Protein AF-W1WAD6-F1 (afdb_monomer_lite)

Structure (mmCIF, N/CA/C/O backbone):
data_AF-W1WAD6-F1
#
_entry.id   AF-W1WAD6-F1
#
loop_
_atom_site.group_PDB
_atom_site.id
_atom_site.type_symbol
_atom_site.label_atom_id
_atom_site.label_alt_id
_atom_site.label_comp_id
_atom_site.label_asym_id
_atom_site.label_entity_id
_atom_site.label_seq_id
_atom_site.pdbx_PDB_ins_code
_atom_site.Cartn_x
_atom_site.Cartn_y
_atom_site.Cartn_z
_atom_site.occupancy
_atom_site.B_iso_or_equiv
_atom_site.auth_seq_id
_atom_site.auth_comp_id
_atom_site.auth_asym_id
_atom_site.auth_atom_id
_atom_site.pdbx_PDB_model_num
ATOM 1 N N . MET A 1 1 ? 53.242 -7.214 -41.498 1.00 43.50 1 MET A N 1
ATOM 2 C CA . MET A 1 1 ? 51.986 -6.437 -41.477 1.00 43.50 1 MET A CA 1
ATOM 3 C C . MET A 1 1 ? 50.895 -7.369 -40.989 1.00 43.50 1 MET A C 1
ATOM 5 O O . MET A 1 1 ? 50.647 -8.363 -41.658 1.00 43.50 1 MET A O 1
ATOM 9 N N . SER A 1 2 ? 50.350 -7.130 -39.795 1.00 52.12 2 SER A N 1
ATOM 10 C CA . SER A 1 2 ? 49.209 -7.898 -39.283 1.00 52.12 2 SER A CA 1
ATOM 11 C C . SER A 1 2 ? 47.985 -7.541 -40.118 1.00 52.12 2 SER A C 1
ATOM 13 O O . SER A 1 2 ? 47.684 -6.357 -40.252 1.00 52.12 2 SER A O 1
ATOM 15 N N . VAL A 1 3 ? 47.315 -8.530 -40.706 1.00 62.03 3 VAL A N 1
ATOM 16 C CA . VAL A 1 3 ? 46.011 -8.314 -41.341 1.00 62.03 3 VAL A CA 1
ATOM 17 C C . VAL A 1 3 ? 45.033 -8.054 -40.200 1.00 62.03 3 VAL A C 1
ATOM 19 O O . VAL A 1 3 ? 44.789 -8.954 -39.401 1.00 62.03 3 VAL A O 1
ATOM 22 N N . LEU A 1 4 ? 44.559 -6.814 -40.067 1.00 58.38 4 LEU A N 1
ATOM 23 C CA . LEU A 1 4 ? 43.506 -6.482 -39.108 1.00 58.38 4 LEU A CA 1
ATOM 24 C C . LEU A 1 4 ? 42.281 -7.341 -39.426 1.00 58.38 4 LEU A C 1
ATOM 26 O O . LEU A 1 4 ? 41.896 -7.460 -40.594 1.00 58.38 4 LEU A O 1
ATOM 30 N N . CYS A 1 5 ? 41.703 -7.977 -38.408 1.00 75.06 5 CYS A N 1
ATOM 31 C CA . CYS A 1 5 ? 40.481 -8.743 -38.606 1.00 75.06 5 CYS A CA 1
ATOM 32 C C . CYS A 1 5 ? 39.294 -7.791 -38.822 1.00 75.06 5 CYS A C 1
ATOM 34 O O . CYS A 1 5 ? 39.363 -6.606 -38.497 1.00 75.06 5 CYS A O 1
ATOM 36 N N . GLU A 1 6 ? 38.193 -8.293 -39.385 1.00 74.19 6 GLU A N 1
ATOM 37 C CA . GLU A 1 6 ? 37.015 -7.460 -39.672 1.00 74.19 6 GLU A CA 1
ATOM 38 C C . GLU A 1 6 ? 36.462 -6.774 -38.405 1.00 74.19 6 GLU A C 1
ATOM 40 O O . GLU A 1 6 ? 35.997 -5.637 -38.471 1.00 74.19 6 GLU A O 1
ATOM 45 N N . ASP A 1 7 ? 36.617 -7.408 -37.238 1.00 76.50 7 ASP A N 1
ATOM 46 C CA . ASP A 1 7 ? 36.272 -6.826 -35.938 1.00 76.50 7 ASP A CA 1
ATOM 47 C C . ASP A 1 7 ? 37.175 -5.642 -35.543 1.00 76.50 7 ASP A C 1
ATOM 49 O O . ASP A 1 7 ? 36.673 -4.642 -35.022 1.00 76.50 7 ASP A O 1
ATOM 53 N N . ASP A 1 8 ? 38.482 -5.706 -35.820 1.00 79.75 8 ASP A N 1
ATOM 54 C CA . ASP A 1 8 ? 39.423 -4.616 -35.518 1.00 79.75 8 ASP A CA 1
ATOM 55 C C . ASP A 1 8 ? 39.097 -3.366 -36.341 1.00 79.75 8 ASP A C 1
ATOM 57 O O . ASP A 1 8 ? 39.083 -2.252 -35.815 1.00 79.75 8 ASP A O 1
ATOM 61 N N . VAL A 1 9 ? 38.749 -3.566 -37.615 1.00 85.31 9 VAL A N 1
ATOM 62 C CA . VAL A 1 9 ? 38.353 -2.490 -38.534 1.00 85.31 9 VAL A CA 1
ATOM 63 C C . VAL A 1 9 ? 37.083 -1.794 -38.041 1.00 85.31 9 VAL A C 1
ATOM 65 O O . VAL A 1 9 ? 37.001 -0.566 -38.040 1.00 85.31 9 VAL A O 1
ATOM 68 N N . ILE A 1 10 ? 36.092 -2.560 -37.576 1.00 86.12 10 ILE A N 1
ATOM 69 C CA . ILE A 1 10 ? 34.842 -2.007 -37.035 1.00 86.12 10 ILE A CA 1
ATOM 70 C C . ILE A 1 10 ? 35.104 -1.207 -35.755 1.00 86.12 10 ILE A C 1
ATOM 72 O O . ILE A 1 10 ? 34.506 -0.148 -35.541 1.00 86.12 10 ILE A O 1
ATOM 76 N N . ARG A 1 11 ? 36.012 -1.689 -34.903 1.00 85.00 11 ARG A N 1
ATOM 77 C CA . ARG A 1 11 ? 36.394 -1.002 -33.669 1.00 85.00 11 ARG A CA 1
ATOM 78 C C . ARG A 1 11 ? 37.049 0.345 -33.958 1.00 85.00 11 ARG A C 1
ATOM 80 O O . ARG A 1 11 ? 36.679 1.338 -33.336 1.00 85.00 11 ARG A O 1
ATOM 87 N N . GLU A 1 12 ? 37.977 0.395 -34.909 1.00 87.19 12 GLU A N 1
ATOM 88 C CA . GLU A 1 12 ? 38.659 1.630 -35.314 1.00 87.19 12 GLU A CA 1
ATOM 89 C C . GLU A 1 12 ? 37.685 2.660 -35.900 1.00 87.19 12 GLU A C 1
ATOM 91 O O . GLU A 1 12 ? 37.694 3.820 -35.483 1.00 87.19 12 GLU A O 1
ATOM 96 N N . GLN A 1 13 ? 36.765 2.227 -36.766 1.00 89.50 13 GLN A N 1
ATOM 97 C CA . GLN A 1 13 ? 35.715 3.092 -37.321 1.00 89.50 13 GLN A CA 1
ATOM 98 C C . GLN A 1 13 ? 34.800 3.674 -36.235 1.00 89.50 13 GLN A C 1
ATOM 100 O O . GLN A 1 13 ? 34.409 4.844 -36.292 1.00 89.50 13 GLN A O 1
ATOM 105 N N . ALA A 1 14 ? 34.465 2.878 -35.217 1.00 87.75 14 ALA A N 1
ATOM 106 C CA . ALA A 1 14 ? 33.661 3.341 -34.093 1.00 87.75 14 ALA A CA 1
ATOM 107 C C . ALA A 1 14 ? 34.404 4.380 -33.234 1.00 87.75 14 ALA A C 1
ATOM 109 O O . ALA A 1 14 ? 33.786 5.349 -32.786 1.00 87.75 14 ALA A O 1
ATOM 110 N N . VAL A 1 15 ? 35.720 4.219 -33.037 1.00 86.69 15 VAL A N 1
ATOM 111 C CA . VAL A 1 15 ? 36.567 5.204 -32.339 1.00 86.69 15 VAL A CA 1
ATOM 112 C C . VAL A 1 15 ? 36.616 6.517 -33.118 1.00 86.69 15 VAL A C 1
ATOM 114 O O . VAL A 1 15 ? 36.408 7.582 -32.539 1.00 86.69 15 VAL A O 1
ATOM 117 N N . GLU A 1 16 ? 36.839 6.456 -34.429 1.00 90.00 16 GLU A N 1
ATOM 118 C CA . GLU A 1 16 ? 36.927 7.644 -35.279 1.00 90.00 16 GLU A CA 1
ATOM 119 C C . GLU A 1 16 ? 35.626 8.456 -35.252 1.00 90.00 16 GLU A C 1
ATOM 121 O O . GLU A 1 16 ? 35.643 9.663 -35.001 1.00 90.00 16 GLU A O 1
ATOM 126 N N . LYS A 1 17 ? 34.481 7.781 -35.394 1.00 89.25 17 LYS A N 1
ATOM 127 C CA . LYS A 1 17 ? 33.164 8.422 -35.310 1.00 89.25 17 LYS A CA 1
ATOM 128 C C . LYS A 1 17 ? 32.909 9.038 -33.934 1.00 89.25 17 LYS A C 1
ATOM 130 O O . LYS A 1 17 ? 32.321 10.111 -33.832 1.00 89.25 17 LYS A O 1
ATOM 135 N N . CYS A 1 18 ? 33.367 8.386 -32.870 1.00 87.12 18 CYS A N 1
ATOM 136 C CA . CYS A 1 18 ? 33.230 8.914 -31.519 1.00 87.12 18 CYS A CA 1
ATOM 137 C C . CYS A 1 18 ? 34.046 10.196 -31.306 1.00 87.12 18 CYS A C 1
ATOM 139 O O . CYS A 1 18 ? 33.557 11.159 -30.708 1.00 87.12 18 CYS A O 1
ATOM 141 N N . ASN A 1 19 ? 35.261 10.240 -31.857 1.00 87.25 19 ASN A N 1
ATOM 142 C CA . ASN A 1 19 ? 36.114 11.424 -31.823 1.00 87.25 19 ASN A CA 1
ATOM 143 C C . ASN A 1 19 ? 35.489 12.591 -32.598 1.00 87.25 19 ASN A C 1
ATOM 145 O O . ASN A 1 19 ? 35.507 13.716 -32.105 1.00 87.25 19 ASN A O 1
ATOM 149 N N . GLN A 1 20 ? 34.877 12.326 -33.756 1.00 90.06 20 GLN A N 1
ATOM 150 C CA . GLN A 1 20 ? 34.168 13.341 -34.546 1.00 90.06 20 GLN A CA 1
ATOM 151 C C . GLN A 1 20 ? 32.989 13.951 -33.775 1.00 90.06 20 GLN A C 1
ATOM 153 O O . GLN A 1 20 ? 32.874 15.172 -33.697 1.00 90.06 20 GLN A O 1
ATOM 158 N N . LEU A 1 21 ? 32.151 13.118 -33.146 1.00 83.75 21 LEU A N 1
ATOM 159 C CA . LEU A 1 21 ? 31.021 13.589 -32.331 1.00 83.75 21 LEU A CA 1
ATOM 160 C C . LEU A 1 21 ? 31.495 14.434 -31.145 1.00 83.75 21 LEU A C 1
ATOM 162 O O . LEU A 1 21 ? 30.944 15.496 -30.870 1.00 83.75 21 LEU A O 1
ATOM 166 N N . THR A 1 22 ? 32.571 14.000 -30.491 1.00 80.44 22 THR A N 1
ATOM 167 C CA . THR A 1 22 ? 33.154 14.726 -29.357 1.00 80.44 22 THR A CA 1
ATOM 168 C C . THR A 1 22 ? 33.713 16.087 -29.790 1.00 80.44 22 THR A C 1
ATOM 170 O O . THR A 1 22 ? 33.531 17.077 -29.086 1.00 80.44 22 THR A O 1
ATOM 173 N N . GLN A 1 23 ? 34.340 16.170 -30.969 1.00 85.38 23 GLN A N 1
ATOM 174 C CA . GLN A 1 23 ? 34.819 17.432 -31.550 1.00 85.38 23 GLN A CA 1
ATOM 175 C C . GLN A 1 23 ? 33.673 18.372 -31.957 1.00 85.38 23 GLN A C 1
ATOM 177 O O . GLN A 1 23 ? 33.845 19.588 -31.916 1.00 85.38 23 GLN A O 1
ATOM 182 N N . ALA A 1 24 ? 32.504 17.826 -32.299 1.00 87.69 24 ALA A N 1
ATOM 183 C CA . ALA A 1 24 ? 31.291 18.584 -32.601 1.00 87.69 24 ALA A CA 1
ATOM 184 C C . ALA A 1 24 ? 30.515 19.043 -31.346 1.00 87.69 24 ALA A C 1
ATOM 186 O O . ALA A 1 24 ? 29.501 19.726 -31.469 1.00 87.69 24 ALA A O 1
ATOM 187 N N . GLY A 1 25 ? 30.973 18.687 -30.138 1.00 82.38 25 GLY A N 1
ATOM 188 C CA . GLY A 1 25 ? 30.267 18.973 -28.884 1.00 82.38 25 GLY A CA 1
ATOM 189 C C . GLY A 1 25 ? 29.056 18.067 -28.631 1.00 82.38 25 GLY A C 1
ATOM 190 O O . GLY A 1 25 ? 28.264 18.331 -27.726 1.00 82.38 25 GLY A O 1
ATOM 191 N N . GLU A 1 26 ? 28.905 16.996 -29.409 1.00 82.12 26 GLU A N 1
ATOM 192 C CA . GLU A 1 26 ? 27.836 16.016 -29.263 1.00 82.12 26 GLU A CA 1
ATOM 193 C C . GLU A 1 26 ? 28.240 14.889 -28.306 1.00 82.12 26 GLU A C 1
ATOM 195 O O . GLU A 1 26 ? 29.409 14.515 -28.165 1.00 82.12 26 GLU A O 1
ATOM 200 N N . LYS A 1 27 ? 27.248 14.309 -27.627 1.00 76.12 27 LYS A N 1
ATOM 201 C CA . LYS A 1 27 ? 27.476 13.234 -26.661 1.00 76.12 27 LYS A CA 1
ATOM 202 C C . LYS A 1 27 ? 27.793 11.933 -27.410 1.00 76.12 27 LYS A C 1
ATOM 204 O O . LYS A 1 27 ? 26.910 11.351 -28.034 1.00 76.12 27 LYS A O 1
ATOM 209 N N . CYS A 1 28 ? 29.033 11.451 -27.330 1.00 79.00 28 CYS A N 1
ATOM 210 C CA . CYS A 1 28 ? 29.396 10.152 -27.898 1.00 79.00 28 CYS A CA 1
ATOM 211 C C . CYS A 1 28 ? 29.131 8.990 -26.921 1.00 79.00 28 CYS A C 1
ATOM 213 O O . CYS A 1 28 ? 29.553 9.032 -25.766 1.00 79.00 28 CYS A O 1
ATOM 215 N N . ASN A 1 29 ? 28.524 7.902 -27.417 1.00 82.31 29 ASN A N 1
ATOM 216 C CA . ASN A 1 29 ? 28.522 6.591 -26.763 1.00 82.31 29 ASN A CA 1
ATOM 217 C C . ASN A 1 29 ? 29.166 5.538 -27.688 1.00 82.31 29 ASN A C 1
ATOM 219 O O . ASN A 1 29 ? 28.547 5.068 -28.647 1.00 82.31 29 ASN A O 1
ATOM 223 N N . PHE A 1 30 ? 30.418 5.174 -27.391 1.00 85.00 30 PHE A N 1
ATOM 224 C CA . PHE A 1 30 ? 31.214 4.238 -28.192 1.00 85.00 30 PHE A CA 1
ATOM 225 C C . PHE A 1 30 ? 30.534 2.873 -28.361 1.00 85.00 30 PHE A C 1
ATOM 227 O O . PHE A 1 30 ? 30.457 2.362 -29.475 1.00 85.00 30 PHE A O 1
ATOM 234 N N . THR A 1 31 ? 29.987 2.304 -27.285 1.00 79.75 31 THR A N 1
ATOM 235 C CA . THR A 1 31 ? 29.360 0.973 -27.291 1.00 79.75 31 THR A CA 1
ATOM 236 C C . THR A 1 31 ? 28.162 0.914 -28.235 1.00 79.75 31 THR A C 1
ATOM 238 O O . THR A 1 31 ? 28.000 -0.055 -28.978 1.00 79.75 31 THR A O 1
ATOM 241 N N . ILE A 1 32 ? 27.340 1.968 -28.258 1.00 79.69 32 ILE A N 1
ATOM 242 C CA . ILE A 1 32 ? 26.193 2.068 -29.170 1.00 79.69 32 ILE A CA 1
ATOM 243 C C . ILE A 1 32 ? 26.671 2.121 -30.623 1.00 79.69 32 ILE A C 1
ATOM 245 O O . ILE A 1 32 ? 26.196 1.350 -31.457 1.00 79.69 32 ILE A O 1
ATOM 249 N N . ILE A 1 33 ? 27.630 2.999 -30.921 1.00 84.69 33 ILE A N 1
ATOM 250 C CA . ILE A 1 33 ? 28.161 3.189 -32.277 1.00 84.69 33 ILE A CA 1
ATOM 251 C C . ILE A 1 33 ? 28.823 1.905 -32.785 1.00 84.69 33 ILE A C 1
ATOM 253 O O . ILE A 1 33 ? 28.553 1.461 -33.901 1.00 84.69 33 ILE A O 1
ATOM 257 N N . HIS A 1 34 ? 29.635 1.274 -31.943 1.00 87.88 34 HIS A N 1
ATOM 258 C CA . HIS A 1 34 ? 30.318 0.027 -32.245 1.00 87.88 34 HIS A CA 1
ATOM 259 C C . HIS A 1 34 ? 29.317 -1.099 -32.539 1.00 87.88 34 HIS A C 1
ATOM 261 O O . HIS A 1 34 ? 29.414 -1.757 -33.573 1.00 87.88 34 HIS A O 1
ATOM 267 N N . ASN A 1 35 ? 28.283 -1.271 -31.710 1.00 81.06 35 ASN A N 1
ATOM 268 C CA . ASN A 1 35 ? 27.267 -2.305 -31.925 1.00 81.06 35 ASN A CA 1
ATOM 269 C C . ASN A 1 35 ? 26.379 -2.046 -33.151 1.00 81.06 35 ASN A C 1
ATOM 271 O O . ASN A 1 35 ? 25.968 -2.999 -33.814 1.00 81.06 35 ASN A O 1
ATOM 275 N N . GLN A 1 36 ? 26.120 -0.785 -33.507 1.00 85.38 36 GLN A N 1
ATOM 276 C CA . GLN A 1 36 ? 25.444 -0.441 -34.763 1.00 85.38 36 GLN A CA 1
ATOM 277 C C . GLN A 1 36 ? 26.272 -0.861 -35.984 1.00 85.38 36 GLN A C 1
ATOM 279 O O . GLN A 1 36 ? 25.730 -1.457 -36.917 1.00 85.38 36 GLN A O 1
ATOM 284 N N . MET A 1 37 ? 27.582 -0.601 -35.967 1.00 87.06 37 MET A N 1
ATOM 285 C CA . MET A 1 37 ? 28.489 -0.984 -37.053 1.00 87.06 37 MET A CA 1
ATOM 286 C C . MET A 1 37 ? 28.644 -2.508 -37.160 1.00 87.06 37 MET A C 1
ATOM 288 O O . MET A 1 37 ? 28.577 -3.053 -38.261 1.00 87.06 37 MET A O 1
ATOM 292 N N . ARG A 1 38 ? 28.733 -3.218 -36.027 1.00 87.25 38 ARG A N 1
ATOM 293 C CA . ARG A 1 38 ? 28.724 -4.693 -35.981 1.00 87.25 38 ARG A CA 1
ATOM 294 C C . ARG A 1 38 ? 27.442 -5.276 -36.567 1.00 87.25 38 ARG A C 1
ATOM 296 O O . ARG A 1 38 ? 27.504 -6.169 -37.408 1.00 87.25 38 ARG A O 1
ATOM 303 N N . LYS A 1 39 ? 26.281 -4.718 -36.206 1.00 83.31 39 LYS A N 1
ATOM 304 C CA . LYS A 1 39 ? 24.977 -5.147 -36.734 1.00 83.31 39 LYS A CA 1
ATOM 305 C C . LYS A 1 39 ? 24.881 -4.976 -38.252 1.00 83.31 39 LYS A C 1
ATOM 307 O O . LYS A 1 39 ? 24.368 -5.867 -38.921 1.00 83.31 39 LYS A O 1
ATOM 312 N N . ALA A 1 40 ? 25.403 -3.877 -38.803 1.00 83.94 40 ALA A N 1
ATOM 313 C CA . ALA A 1 40 ? 25.455 -3.656 -40.253 1.00 83.94 40 ALA A CA 1
ATOM 314 C C . ALA A 1 40 ? 26.334 -4.688 -40.988 1.00 83.94 40 ALA A C 1
ATOM 316 O O . ALA A 1 40 ? 26.142 -4.931 -42.177 1.00 83.94 40 ALA A O 1
ATOM 317 N N . LYS A 1 41 ? 27.267 -5.316 -40.267 1.00 83.88 41 LYS A N 1
ATOM 318 C CA . LYS A 1 41 ? 28.156 -6.384 -40.737 1.00 83.88 41 LYS A CA 1
ATOM 319 C C . LYS A 1 41 ? 27.673 -7.795 -40.377 1.00 83.88 41 LYS A C 1
ATOM 321 O O . LYS A 1 41 ? 28.374 -8.761 -40.643 1.00 83.88 41 LYS A O 1
ATOM 326 N N . GLY A 1 42 ? 26.483 -7.929 -39.785 1.00 78.94 42 GLY A N 1
ATOM 327 C CA . GLY A 1 42 ? 25.934 -9.221 -39.358 1.00 78.94 42 GLY A CA 1
ATOM 328 C C . GLY A 1 42 ? 26.624 -9.831 -38.131 1.00 78.94 42 GLY A C 1
ATOM 329 O O . GLY A 1 42 ? 26.415 -11.004 -37.836 1.00 78.94 42 GLY A O 1
ATOM 330 N N . LEU A 1 43 ? 27.429 -9.051 -37.407 1.00 75.25 43 LEU A N 1
ATOM 331 C CA . LEU A 1 43 ? 28.165 -9.492 -36.225 1.00 75.25 43 LEU A CA 1
ATOM 332 C C . LEU A 1 43 ? 27.352 -9.252 -34.938 1.00 75.25 43 LEU A C 1
ATOM 334 O O . LEU A 1 43 ? 26.644 -8.243 -34.832 1.00 75.25 43 LEU A O 1
ATOM 338 N N . PRO A 1 44 ? 27.452 -10.145 -33.933 1.00 71.38 44 PRO A N 1
ATOM 339 C CA . PRO A 1 44 ? 26.714 -10.010 -32.679 1.00 71.38 44 PRO A CA 1
ATOM 340 C C . PRO A 1 44 ? 27.224 -8.815 -31.856 1.00 71.38 44 PRO A C 1
ATOM 342 O O . PRO A 1 44 ? 28.423 -8.519 -31.903 1.00 71.38 44 PRO A O 1
ATOM 345 N N . PRO A 1 45 ? 26.359 -8.130 -31.086 1.00 76.44 45 PRO A N 1
ATOM 346 C CA . PRO A 1 45 ? 26.766 -7.002 -30.252 1.00 76.44 45 PRO A CA 1
ATOM 347 C C . PRO A 1 45 ? 27.707 -7.441 -29.120 1.00 76.44 45 PRO A C 1
ATOM 349 O O . PRO A 1 45 ? 27.587 -8.544 -28.590 1.00 76.44 45 PRO A O 1
ATOM 352 N N . ILE A 1 46 ? 28.629 -6.554 -28.744 1.00 74.88 46 ILE A N 1
ATOM 353 C CA . ILE A 1 46 ? 29.557 -6.716 -27.621 1.00 74.88 46 ILE A CA 1
ATOM 354 C C . ILE A 1 46 ? 29.254 -5.617 -26.602 1.00 74.88 46 ILE A C 1
ATOM 356 O O . ILE A 1 46 ? 29.182 -4.436 -26.950 1.00 74.88 46 ILE A O 1
ATOM 360 N N . TYR A 1 47 ? 29.085 -6.007 -25.343 1.00 64.94 47 TYR A N 1
ATOM 361 C CA . TYR A 1 47 ? 28.915 -5.093 -24.219 1.00 64.94 47 TYR A CA 1
ATOM 362 C C . TYR A 1 47 ? 30.110 -5.263 -23.281 1.00 64.94 47 TYR A C 1
ATOM 364 O O . TYR A 1 47 ? 30.479 -6.391 -22.964 1.00 64.94 47 TYR A O 1
ATOM 372 N N . ASP A 1 48 ? 30.733 -4.154 -22.883 1.00 53.88 48 ASP A N 1
ATOM 373 C CA . ASP A 1 48 ? 31.685 -4.150 -21.772 1.00 53.88 48 ASP A CA 1
ATOM 374 C C . ASP A 1 48 ? 30.871 -4.240 -20.472 1.00 53.88 48 ASP A C 1
ATOM 376 O O . ASP A 1 48 ? 29.884 -3.516 -20.307 1.00 53.88 48 ASP A O 1
ATOM 380 N N . ASP A 1 49 ? 31.269 -5.132 -19.563 1.00 46.94 49 ASP A N 1
ATOM 381 C CA . ASP A 1 49 ? 30.593 -5.418 -18.288 1.00 46.94 49 ASP A CA 1
ATOM 382 C C . ASP A 1 49 ? 30.466 -4.172 -17.376 1.00 46.94 49 ASP A C 1
ATOM 384 O O . ASP A 1 49 ? 29.786 -4.222 -16.349 1.00 46.94 49 ASP A O 1
ATOM 388 N N . ASN A 1 50 ? 31.101 -3.052 -17.751 1.00 47.34 50 ASN A N 1
ATOM 389 C CA . ASN A 1 50 ? 31.079 -1.765 -17.052 1.00 47.34 50 ASN A CA 1
ATOM 390 C C . ASN A 1 50 ? 30.316 -0.635 -17.772 1.00 47.34 50 ASN A C 1
ATOM 392 O O . ASN A 1 50 ? 30.381 0.515 -17.331 1.00 47.34 50 ASN A O 1
ATOM 396 N N . VAL A 1 51 ? 29.574 -0.909 -18.850 1.00 42.59 51 VAL A N 1
ATOM 397 C CA . VAL A 1 51 ? 28.654 0.093 -19.412 1.00 42.59 51 VAL A CA 1
ATOM 398 C C . VAL A 1 51 ? 27.443 0.189 -18.493 1.00 42.59 51 VAL A C 1
ATOM 400 O O . VAL A 1 51 ? 26.605 -0.709 -18.446 1.00 42.59 51 VAL A O 1
ATOM 403 N N . ILE A 1 52 ? 27.374 1.293 -17.749 1.00 43.69 52 ILE A N 1
ATOM 404 C CA . ILE A 1 52 ? 26.164 1.736 -17.061 1.00 43.69 52 ILE A CA 1
ATOM 405 C C . ILE A 1 52 ? 25.061 1.794 -18.117 1.00 43.69 52 ILE A C 1
ATOM 407 O O . ILE A 1 52 ? 25.117 2.593 -19.050 1.00 43.69 52 ILE A O 1
ATOM 411 N N . ASP A 1 53 ? 24.104 0.886 -17.981 1.00 38.72 53 ASP A N 1
ATOM 412 C CA . ASP A 1 53 ? 22.858 0.893 -18.720 1.00 38.72 53 ASP A CA 1
ATOM 413 C C . ASP A 1 53 ? 22.156 2.233 -18.448 1.00 38.72 53 ASP A C 1
ATOM 415 O O . ASP A 1 53 ? 21.716 2.500 -17.329 1.00 38.72 53 ASP A O 1
ATOM 419 N N . ASP A 1 54 ? 22.077 3.097 -19.466 1.00 37.59 54 ASP A N 1
ATOM 420 C CA . ASP A 1 54 ? 21.289 4.337 -19.434 1.00 37.59 54 ASP A CA 1
ATOM 421 C C . ASP A 1 54 ? 19.781 4.057 -19.250 1.00 37.59 54 ASP A C 1
ATOM 423 O O . ASP A 1 54 ? 18.985 4.990 -19.123 1.00 37.59 54 ASP A O 1
ATOM 427 N N . THR A 1 55 ? 19.360 2.792 -19.145 1.00 42.62 55 THR A N 1
ATOM 428 C CA . THR A 1 55 ? 18.071 2.431 -18.559 1.00 42.62 55 THR A CA 1
ATOM 429 C C . THR A 1 55 ? 18.108 2.647 -17.040 1.00 42.62 55 THR A C 1
ATOM 431 O O . THR A 1 55 ? 18.042 1.713 -16.240 1.00 42.62 55 THR A O 1
ATOM 434 N N . LYS A 1 56 ? 18.115 3.916 -16.603 1.00 42.72 56 LYS A N 1
ATOM 435 C CA . LYS A 1 56 ? 17.320 4.248 -15.416 1.00 42.72 56 LYS A CA 1
ATOM 436 C C . LYS A 1 56 ? 15.933 3.701 -15.717 1.00 42.72 56 LYS A C 1
ATOM 438 O O . LYS A 1 56 ? 15.284 4.176 -16.648 1.00 42.72 56 LYS A O 1
ATOM 443 N N . GLU A 1 57 ? 15.519 2.662 -14.999 1.00 51.47 57 GLU A N 1
ATOM 444 C CA . GLU A 1 57 ? 14.125 2.243 -15.022 1.00 51.47 57 GLU A CA 1
ATOM 445 C C . GLU A 1 57 ? 13.296 3.501 -14.800 1.00 51.47 57 GLU A C 1
ATOM 447 O O . GLU A 1 57 ? 13.496 4.211 -13.813 1.00 51.47 57 GLU A O 1
ATOM 452 N N . LYS A 1 58 ? 12.464 3.846 -15.787 1.00 60.09 58 LYS A N 1
ATOM 453 C CA . LYS A 1 58 ? 11.556 4.975 -15.658 1.00 60.09 58 LYS A CA 1
ATOM 454 C C . LYS A 1 58 ? 10.710 4.686 -14.421 1.00 60.09 58 LYS A C 1
ATOM 456 O O . LYS A 1 58 ? 9.950 3.719 -14.428 1.00 60.09 58 LYS A O 1
ATOM 461 N N . GLU A 1 59 ? 10.881 5.482 -13.369 1.00 69.06 59 GLU A N 1
ATOM 462 C CA . GLU A 1 59 ? 9.970 5.456 -12.229 1.00 69.06 59 GLU A CA 1
ATOM 463 C C . GLU A 1 59 ? 8.569 5.736 -12.779 1.00 69.06 59 GLU A C 1
ATOM 465 O O . GLU A 1 59 ? 8.327 6.783 -13.383 1.00 69.06 59 GLU A O 1
ATOM 470 N N . LEU A 1 60 ? 7.691 4.736 -12.678 1.00 80.31 60 LEU A N 1
ATOM 471 C CA . LEU A 1 60 ? 6.322 4.835 -13.165 1.00 80.31 60 LEU A CA 1
ATOM 472 C C . LEU A 1 60 ? 5.572 5.835 -12.295 1.00 80.31 60 LEU A C 1
ATOM 474 O O . LEU A 1 60 ? 5.582 5.718 -11.071 1.00 80.31 60 LEU A O 1
ATOM 478 N N . THR A 1 61 ? 4.898 6.790 -12.924 1.00 86.56 61 THR A N 1
ATOM 479 C CA . THR A 1 61 ? 4.054 7.750 -12.208 1.00 86.56 61 THR A CA 1
ATOM 480 C C . THR A 1 61 ? 2.599 7.282 -12.170 1.00 86.56 61 THR A C 1
ATOM 482 O O . THR A 1 61 ? 2.208 6.314 -12.836 1.00 86.56 61 THR A O 1
ATOM 485 N N . LYS A 1 62 ? 1.773 8.004 -11.404 1.00 87.75 62 LYS A N 1
ATOM 486 C CA . LYS A 1 62 ? 0.319 7.799 -11.342 1.00 87.75 62 LYS A CA 1
ATOM 487 C C . LYS A 1 62 ? -0.396 7.957 -12.694 1.00 87.75 62 LYS A C 1
ATOM 489 O O . LYS A 1 62 ? -1.456 7.365 -12.875 1.00 87.75 62 LYS A O 1
ATOM 494 N N . ASP A 1 63 ? 0.196 8.707 -13.626 1.00 88.94 63 ASP A N 1
ATOM 495 C CA . ASP A 1 63 ? -0.378 9.019 -14.946 1.00 88.94 63 ASP A CA 1
ATOM 496 C C . ASP A 1 63 ? 0.110 8.073 -16.055 1.00 88.94 63 ASP A C 1
ATOM 498 O O . ASP A 1 63 ? -0.408 8.078 -17.175 1.00 88.94 63 ASP A O 1
ATOM 502 N N . ASP A 1 64 ? 1.121 7.252 -15.765 1.00 87.50 64 ASP A N 1
ATOM 503 C CA . ASP A 1 64 ? 1.623 6.265 -16.710 1.00 87.50 64 ASP A CA 1
ATOM 504 C C . ASP A 1 64 ? 0.634 5.107 -16.895 1.00 87.50 64 ASP A C 1
ATOM 506 O O . ASP A 1 64 ? -0.129 4.737 -16.000 1.00 87.50 64 ASP A O 1
ATOM 510 N N . LYS A 1 65 ? 0.694 4.459 -18.066 1.00 87.50 65 LYS A N 1
ATOM 511 C CA . LYS A 1 65 ? -0.093 3.249 -18.331 1.00 87.50 65 LYS A CA 1
ATOM 512 C C . LYS A 1 65 ? 0.176 2.202 -17.244 1.00 87.50 65 LYS A C 1
ATOM 514 O O . LYS A 1 65 ? 1.333 1.926 -16.927 1.00 87.50 65 LYS A O 1
ATOM 519 N N . GLN A 1 66 ? -0.892 1.590 -16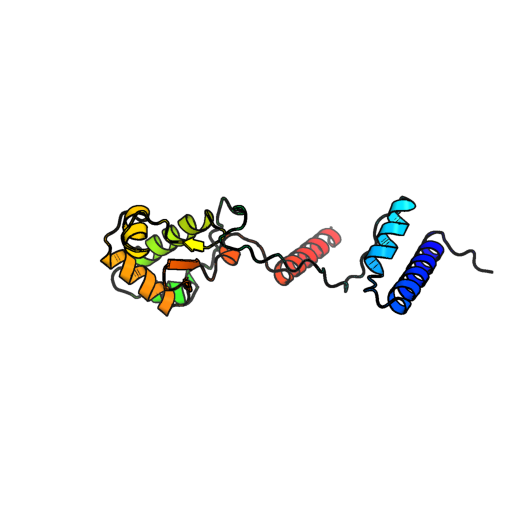.730 1.00 85.75 66 GLN A N 1
ATOM 520 C CA . GLN A 1 66 ? -0.806 0.524 -15.735 1.00 85.75 66 GLN A CA 1
ATOM 521 C C . GLN A 1 66 ? 0.140 -0.590 -16.205 1.00 85.75 66 GLN A C 1
ATOM 523 O O . GLN A 1 66 ? -0.073 -1.201 -17.257 1.00 85.75 66 GLN A O 1
ATOM 528 N N . ALA A 1 67 ? 1.171 -0.856 -15.406 1.00 81.12 67 ALA A N 1
ATOM 529 C CA . ALA A 1 67 ? 2.184 -1.863 -15.704 1.00 81.12 67 ALA A CA 1
ATOM 530 C C . ALA A 1 67 ? 1.948 -3.192 -14.969 1.00 81.12 67 ALA A C 1
ATOM 532 O O . ALA A 1 67 ? 2.354 -4.247 -15.459 1.00 81.12 67 ALA A O 1
ATOM 533 N N . TYR A 1 68 ? 1.283 -3.160 -13.810 1.00 80.25 68 TYR A N 1
ATOM 534 C CA . TYR A 1 68 ? 1.167 -4.315 -12.919 1.00 80.25 68 TYR A CA 1
ATOM 535 C C . TYR A 1 68 ? -0.281 -4.767 -12.744 1.00 80.25 68 TYR A C 1
ATOM 537 O O . TYR A 1 68 ? -1.157 -3.982 -12.390 1.00 80.25 68 TYR A O 1
ATOM 545 N N . PHE A 1 69 ? -0.510 -6.064 -12.950 1.00 82.12 69 PHE A N 1
ATOM 546 C CA . PHE A 1 69 ? -1.815 -6.721 -12.766 1.00 82.12 69 PHE A CA 1
ATOM 547 C C . PHE A 1 69 ? -1.856 -7.651 -11.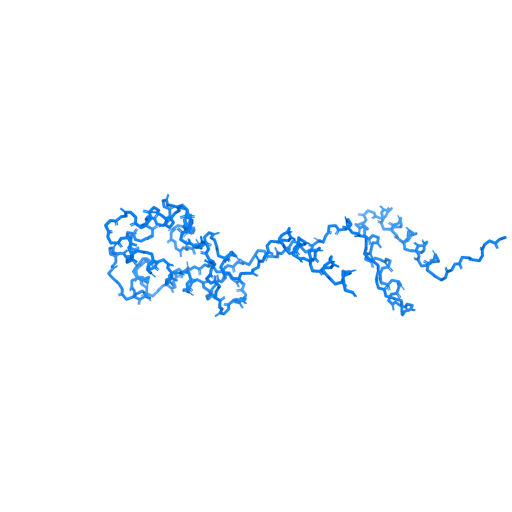549 1.00 82.12 69 PHE A C 1
ATOM 549 O O . PHE A 1 69 ? -2.914 -8.123 -11.149 1.00 82.12 69 PHE A O 1
ATOM 556 N N . TRP A 1 70 ? -0.693 -7.942 -10.975 1.00 82.00 70 TRP A N 1
ATOM 557 C CA . TRP A 1 70 ? -0.505 -8.880 -9.883 1.00 82.00 70 TRP A CA 1
ATOM 558 C C . TRP A 1 70 ? 0.580 -8.338 -8.965 1.00 82.00 70 TRP A C 1
ATOM 560 O O . TRP A 1 70 ? 1.493 -7.638 -9.407 1.00 82.00 70 TRP A O 1
ATOM 570 N N . TRP A 1 71 ? 0.476 -8.681 -7.689 1.00 84.31 71 TRP A N 1
ATOM 571 C CA . TRP A 1 71 ? 1.531 -8.451 -6.718 1.00 84.31 71 TRP A CA 1
ATOM 572 C C . TRP A 1 71 ? 1.987 -9.795 -6.150 1.00 84.31 71 TRP A C 1
ATOM 574 O O . TRP A 1 71 ? 1.261 -10.790 -6.165 1.00 84.31 71 TRP A O 1
ATOM 584 N N . LYS A 1 72 ? 3.228 -9.825 -5.694 1.00 83.69 72 LYS A N 1
ATOM 585 C CA . LYS A 1 72 ? 3.948 -10.958 -5.138 1.00 83.69 72 LYS A CA 1
ATOM 586 C C . LYS A 1 72 ? 4.021 -10.768 -3.630 1.00 83.69 72 LYS A C 1
ATOM 588 O O . LYS A 1 72 ? 4.549 -9.773 -3.136 1.00 83.69 72 LYS A O 1
ATOM 593 N N . PHE A 1 73 ? 3.523 -11.759 -2.901 1.00 82.94 73 PHE A N 1
ATOM 594 C CA . PHE A 1 73 ? 3.651 -11.799 -1.453 1.00 82.94 73 PHE A CA 1
ATOM 595 C C . PHE A 1 73 ? 5.060 -12.270 -1.087 1.00 82.94 73 PHE A C 1
ATOM 597 O O . PHE A 1 73 ? 5.405 -13.437 -1.281 1.00 82.94 73 PHE A O 1
ATOM 604 N N . LYS A 1 74 ? 5.908 -11.359 -0.607 1.00 83.62 74 LYS A N 1
ATOM 605 C CA . LYS A 1 74 ? 7.275 -11.706 -0.212 1.00 83.62 74 LYS A CA 1
ATOM 606 C C . LYS A 1 74 ? 7.252 -12.475 1.115 1.00 83.62 74 LYS A C 1
ATOM 608 O O . LYS A 1 74 ? 6.474 -12.152 2.007 1.00 83.62 74 LYS A O 1
ATOM 613 N N . HIS A 1 75 ? 8.103 -13.493 1.247 1.00 85.56 75 HIS A N 1
ATOM 614 C CA . HIS A 1 75 ? 8.142 -14.351 2.441 1.00 85.56 75 HIS A CA 1
ATOM 615 C C . HIS A 1 75 ? 8.450 -13.586 3.743 1.00 85.56 75 HIS A C 1
ATOM 617 O O . HIS A 1 75 ? 8.030 -14.015 4.810 1.00 85.56 75 HIS A O 1
ATOM 623 N N . ASP A 1 76 ? 9.147 -12.452 3.642 1.00 87.88 76 ASP A N 1
ATOM 624 C CA . ASP A 1 76 ? 9.535 -11.563 4.741 1.00 87.88 76 ASP A CA 1
ATOM 625 C C . ASP A 1 76 ? 8.596 -10.346 4.877 1.00 87.88 76 ASP A C 1
ATOM 627 O O . ASP A 1 76 ? 8.937 -9.371 5.540 1.00 87.88 76 ASP A O 1
ATOM 631 N N . PHE A 1 77 ? 7.397 -10.377 4.279 1.00 92.19 77 PHE A N 1
ATOM 632 C CA . PHE A 1 77 ? 6.415 -9.286 4.383 1.00 92.19 77 PHE A CA 1
ATOM 633 C C . PHE A 1 77 ? 6.140 -8.891 5.841 1.00 92.19 77 PHE A C 1
ATOM 635 O O . PHE A 1 77 ? 6.161 -7.714 6.191 1.00 92.19 77 PHE A O 1
ATOM 642 N N . PHE A 1 78 ? 5.928 -9.884 6.705 1.00 94.12 78 PHE A N 1
ATOM 643 C CA . PHE A 1 78 ? 5.659 -9.663 8.126 1.00 94.12 78 PHE A CA 1
ATOM 644 C C . PHE A 1 78 ? 6.911 -9.304 8.930 1.00 94.12 78 PHE A C 1
ATOM 646 O O . PHE A 1 78 ? 6.800 -8.981 10.113 1.00 94.12 78 PHE A O 1
ATOM 653 N N . ASP A 1 79 ? 8.097 -9.352 8.317 1.00 92.69 79 ASP A N 1
ATOM 654 C CA . ASP A 1 79 ? 9.328 -8.934 8.971 1.00 92.69 79 ASP A CA 1
ATOM 655 C C . ASP A 1 79 ? 9.568 -7.432 8.923 1.00 92.69 79 ASP A C 1
ATOM 657 O O . ASP A 1 79 ? 10.317 -6.927 9.770 1.00 92.69 79 ASP A O 1
ATOM 661 N N . ASP A 1 80 ? 8.890 -6.737 8.006 1.00 93.62 80 ASP A N 1
ATOM 662 C CA . ASP A 1 80 ? 8.914 -5.287 7.900 1.00 93.62 80 ASP A CA 1
ATOM 663 C C . ASP A 1 80 ? 8.539 -4.626 9.235 1.00 93.62 80 ASP A C 1
ATOM 665 O O . ASP A 1 80 ? 7.587 -5.005 9.929 1.00 93.62 80 ASP A O 1
ATOM 669 N N . ILE A 1 81 ? 9.323 -3.620 9.623 1.00 95.62 81 ILE A N 1
ATOM 670 C CA . ILE A 1 81 ? 9.181 -3.000 10.939 1.00 95.62 81 ILE A CA 1
ATOM 671 C C . ILE A 1 81 ? 7.878 -2.202 11.062 1.00 95.62 81 ILE A C 1
ATOM 673 O O . ILE A 1 81 ? 7.335 -2.101 12.163 1.00 95.62 81 ILE A O 1
ATOM 677 N N . GLY A 1 82 ? 7.364 -1.653 9.959 1.00 95.69 82 GLY A N 1
ATOM 678 C CA . GLY A 1 82 ? 6.078 -0.972 9.902 1.00 95.69 82 GLY A CA 1
ATOM 679 C C . GLY A 1 82 ? 4.919 -1.952 10.047 1.00 95.69 82 GLY A C 1
ATOM 680 O O . GLY A 1 82 ? 4.026 -1.716 10.862 1.00 95.69 82 GLY A O 1
ATOM 681 N N . ILE A 1 83 ? 4.989 -3.109 9.384 1.00 96.94 83 ILE A N 1
ATOM 682 C CA . ILE A 1 83 ? 4.009 -4.198 9.550 1.00 96.94 83 ILE A CA 1
ATOM 683 C C . ILE A 1 83 ? 4.008 -4.731 10.987 1.00 96.94 83 ILE A C 1
ATOM 685 O O . ILE A 1 83 ? 2.952 -4.848 11.611 1.00 96.94 83 ILE A O 1
ATOM 689 N N . LYS A 1 84 ? 5.187 -4.957 11.581 1.00 97.81 84 LYS A N 1
ATOM 690 C CA . LYS A 1 84 ? 5.304 -5.342 12.998 1.00 97.81 84 LYS A CA 1
ATOM 691 C C . LYS A 1 84 ? 4.726 -4.282 13.935 1.00 97.81 84 LYS A C 1
ATOM 693 O O . LYS A 1 84 ? 4.169 -4.630 14.973 1.00 97.81 84 LYS A O 1
ATOM 698 N N . ARG A 1 85 ? 4.843 -2.992 13.608 1.00 97.81 85 ARG A N 1
ATOM 699 C CA . ARG A 1 85 ? 4.228 -1.913 14.396 1.00 97.81 85 ARG A CA 1
ATOM 700 C C . ARG A 1 85 ? 2.705 -1.913 14.274 1.00 97.81 85 ARG A C 1
ATOM 702 O O . ARG A 1 85 ? 2.059 -1.806 15.312 1.00 97.81 85 ARG A O 1
ATOM 709 N N . LEU A 1 86 ? 2.147 -2.113 13.075 1.00 96.81 86 LEU A N 1
ATOM 710 C CA . LEU A 1 86 ? 0.700 -2.296 12.889 1.00 96.81 86 LEU A CA 1
ATOM 711 C C . LEU A 1 86 ? 0.174 -3.484 13.701 1.00 96.81 86 LEU A C 1
ATOM 713 O O . LEU A 1 86 ? -0.804 -3.328 14.422 1.00 96.81 86 LEU A O 1
ATOM 717 N N . SER A 1 87 ? 0.868 -4.630 13.674 1.00 96.81 87 SER A N 1
ATOM 718 C CA . SER A 1 87 ? 0.448 -5.846 14.398 1.00 96.81 87 SER A CA 1
ATOM 719 C C . SER A 1 87 ? 0.291 -5.656 15.913 1.00 96.81 87 SER A C 1
ATOM 721 O O . SER A 1 87 ? -0.421 -6.410 16.563 1.00 96.81 87 SER A O 1
ATOM 723 N N . LYS A 1 88 ? 0.961 -4.649 16.492 1.00 97.31 88 LYS A N 1
ATOM 724 C CA . LYS A 1 88 ? 0.943 -4.364 17.935 1.00 97.31 88 LYS A CA 1
ATOM 725 C C . LYS A 1 88 ? -0.182 -3.422 18.362 1.00 97.31 88 LYS A C 1
ATOM 727 O O . LYS A 1 88 ? -0.323 -3.172 19.558 1.00 97.31 88 LYS A O 1
ATOM 732 N N . LEU A 1 89 ? -0.921 -2.849 17.418 1.00 96.69 89 LEU A N 1
ATOM 733 C CA . LEU A 1 89 ? -2.062 -1.992 17.715 1.00 96.69 89 LEU A CA 1
ATOM 734 C C . LEU A 1 89 ? -3.284 -2.827 18.099 1.00 96.69 89 LEU A C 1
ATOM 736 O O . LEU A 1 89 ? -3.388 -4.011 17.771 1.00 96.69 89 LEU A O 1
ATOM 740 N N . THR A 1 90 ? -4.245 -2.182 18.757 1.00 93.75 90 THR A N 1
ATOM 741 C CA . THR A 1 90 ? -5.601 -2.724 18.869 1.00 93.75 90 THR A CA 1
ATOM 742 C C . THR A 1 90 ? -6.135 -2.959 17.455 1.00 93.75 90 THR A C 1
ATOM 744 O O . THR A 1 90 ? -6.017 -2.079 16.609 1.00 93.75 90 THR A O 1
ATOM 747 N N . ASN A 1 91 ? -6.668 -4.151 17.180 1.00 93.75 91 ASN A N 1
ATOM 748 C CA . ASN A 1 91 ? -7.089 -4.578 15.837 1.00 93.75 91 ASN A CA 1
ATOM 749 C C . ASN A 1 91 ? -5.955 -4.620 14.787 1.00 93.75 91 ASN A C 1
ATOM 751 O O . ASN A 1 91 ? -6.213 -4.485 13.591 1.00 93.75 91 ASN A O 1
ATOM 755 N N . GLY A 1 92 ? -4.703 -4.846 15.207 1.00 96.44 92 GLY A N 1
ATOM 756 C CA . GLY A 1 92 ? -3.543 -4.901 14.311 1.00 96.44 92 GLY A CA 1
ATOM 757 C C . GLY A 1 92 ? -3.697 -5.868 13.130 1.00 96.44 92 GLY A C 1
ATOM 758 O O . GLY A 1 92 ? -3.339 -5.516 12.007 1.00 96.44 92 GLY A O 1
ATOM 759 N N . ASP A 1 93 ? -4.304 -7.038 13.346 1.00 96.75 93 ASP A N 1
ATOM 760 C CA . ASP A 1 93 ? -4.586 -8.008 12.276 1.00 96.75 93 ASP A CA 1
ATOM 761 C C . ASP A 1 93 ? -5.538 -7.435 11.211 1.00 96.75 93 ASP A C 1
ATOM 763 O O . ASP A 1 93 ? -5.310 -7.600 10.009 1.00 96.75 93 ASP A O 1
ATOM 767 N N . THR A 1 94 ? -6.570 -6.697 11.639 1.00 96.44 94 THR A N 1
ATOM 768 C CA . THR A 1 94 ? -7.491 -5.986 10.741 1.00 96.44 94 THR A CA 1
ATOM 769 C C . THR A 1 94 ? -6.748 -4.916 9.950 1.00 96.44 94 THR A C 1
ATOM 771 O O . THR A 1 94 ? -6.883 -4.862 8.729 1.00 96.44 94 THR A O 1
ATOM 774 N N . LEU A 1 95 ? -5.915 -4.104 10.608 1.00 97.31 95 LEU A N 1
ATOM 775 C CA . LEU A 1 95 ? -5.143 -3.049 9.945 1.00 97.31 95 LEU A CA 1
ATOM 776 C C . LEU A 1 95 ? -4.176 -3.615 8.898 1.00 97.31 95 LEU A C 1
ATOM 778 O O . LEU A 1 95 ? -4.061 -3.062 7.807 1.00 97.31 95 LEU A O 1
ATOM 782 N N . ILE A 1 96 ? -3.523 -4.745 9.183 1.00 97.19 96 ILE A N 1
ATOM 783 C CA . ILE A 1 96 ? -2.645 -5.415 8.214 1.00 97.19 96 ILE A CA 1
ATOM 784 C C . ILE A 1 96 ? -3.446 -5.913 7.008 1.00 97.19 96 ILE A C 1
ATOM 786 O O . ILE A 1 96 ? -3.023 -5.702 5.870 1.00 97.19 96 ILE A O 1
ATOM 790 N N . LEU A 1 97 ? -4.611 -6.533 7.224 1.00 96.81 97 LEU A N 1
ATOM 791 C CA . LEU A 1 97 ? -5.475 -6.971 6.126 1.00 96.81 97 LEU A CA 1
ATOM 792 C C . LEU A 1 97 ? -5.930 -5.787 5.259 1.00 96.81 97 LEU A C 1
ATOM 794 O O . LEU A 1 97 ? -5.921 -5.884 4.031 1.00 96.81 97 LEU A O 1
ATOM 798 N N . LEU A 1 98 ? -6.304 -4.665 5.876 1.00 97.69 98 LEU A N 1
ATOM 799 C CA . LEU A 1 98 ? -6.692 -3.460 5.145 1.00 97.69 98 LEU A CA 1
ATOM 800 C C . LEU A 1 98 ? -5.513 -2.833 4.392 1.00 97.69 98 LEU A C 1
ATOM 802 O O . LEU A 1 98 ? -5.682 -2.409 3.251 1.00 97.69 98 LEU A O 1
ATOM 806 N N . TYR A 1 99 ? -4.305 -2.850 4.957 1.00 97.19 99 TYR A N 1
ATOM 807 C CA . TYR A 1 99 ? -3.101 -2.416 4.246 1.00 97.19 99 TYR A CA 1
ATOM 808 C C . TYR A 1 99 ? -2.811 -3.295 3.018 1.00 97.19 99 TYR A C 1
ATOM 810 O O . TYR A 1 99 ? -2.482 -2.788 1.947 1.00 97.19 99 TYR A O 1
ATOM 818 N N . VAL A 1 100 ? -3.022 -4.610 3.112 1.00 95.75 100 VAL A N 1
ATOM 819 C CA . VAL A 1 100 ? -2.931 -5.510 1.950 1.00 95.75 100 VAL A CA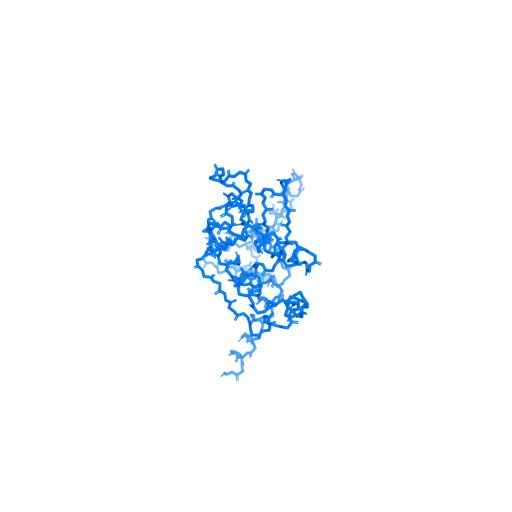 1
ATOM 820 C C . VAL A 1 100 ? -3.970 -5.158 0.878 1.00 95.75 100 VAL A C 1
ATOM 822 O O . VAL A 1 100 ? -3.644 -5.152 -0.312 1.00 95.75 100 VAL A O 1
ATOM 825 N N . LYS A 1 101 ? -5.203 -4.806 1.269 1.00 95.88 101 LYS A N 1
ATOM 826 C CA . LYS A 1 101 ? -6.209 -4.297 0.323 1.00 95.88 101 LYS A CA 1
ATOM 827 C C . LYS A 1 101 ? -5.765 -2.983 -0.338 1.00 95.88 101 LYS A C 1
ATOM 829 O O . LYS A 1 101 ? -5.954 -2.842 -1.543 1.00 95.88 101 LYS A O 1
ATOM 834 N N . LEU A 1 102 ? -5.129 -2.065 0.398 1.00 96.38 102 LEU A N 1
ATOM 835 C CA . LEU A 1 102 ? -4.559 -0.832 -0.169 1.00 96.38 102 LEU A CA 1
ATOM 836 C C . LEU A 1 102 ? -3.471 -1.124 -1.210 1.00 96.38 102 LEU A C 1
ATOM 838 O O . LEU A 1 102 ? -3.496 -0.542 -2.293 1.00 96.38 102 LEU A O 1
ATOM 842 N N . ILE A 1 103 ? -2.553 -2.058 -0.930 1.00 95.12 103 ILE A N 1
ATOM 843 C CA . ILE A 1 103 ? -1.543 -2.495 -1.911 1.00 95.12 103 ILE A CA 1
ATOM 844 C C . ILE A 1 103 ? -2.220 -3.014 -3.183 1.00 95.12 103 ILE A C 1
ATOM 846 O O . ILE A 1 103 ? -1.776 -2.719 -4.289 1.00 95.12 103 ILE A O 1
ATOM 850 N N . ASN A 1 104 ? -3.302 -3.782 -3.046 1.00 94.19 104 ASN A N 1
ATOM 851 C CA . ASN A 1 104 ? -4.033 -4.285 -4.203 1.00 94.19 104 ASN A CA 1
ATOM 852 C C . ASN A 1 104 ? -4.707 -3.156 -4.999 1.00 94.19 104 ASN A C 1
ATOM 854 O O . ASN A 1 104 ? -4.619 -3.141 -6.226 1.00 94.19 104 ASN A O 1
ATOM 858 N N . LEU A 1 105 ? -5.334 -2.198 -4.313 1.00 94.88 105 LEU A N 1
ATOM 859 C CA . LEU A 1 105 ? -6.000 -1.060 -4.943 1.00 94.88 105 LEU A CA 1
ATOM 860 C C . LEU A 1 105 ? -5.015 -0.201 -5.751 1.00 94.88 105 LEU A C 1
ATOM 862 O O . LEU A 1 105 ? -5.330 0.212 -6.870 1.00 94.88 105 LEU A O 1
ATOM 866 N N . SER A 1 106 ? -3.80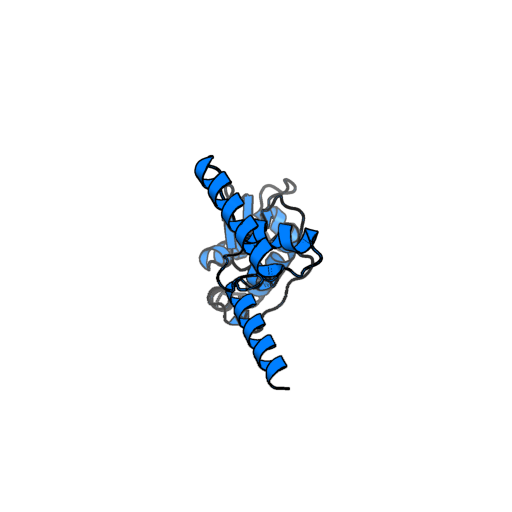4 0.000 -5.229 1.00 94.62 106 SER A N 1
ATOM 867 C CA . SER A 1 106 ? -2.775 0.831 -5.860 1.00 94.62 106 SER A CA 1
ATOM 868 C C . SER A 1 106 ? -2.188 0.239 -7.149 1.00 94.62 106 SER A C 1
ATOM 870 O O . SER A 1 106 ? -1.596 0.961 -7.957 1.00 94.62 106 SER A O 1
ATOM 872 N N . LEU A 1 107 ? -2.400 -1.059 -7.416 1.00 92.25 107 LEU A N 1
ATOM 873 C CA . LEU A 1 107 ? -1.964 -1.705 -8.662 1.00 92.25 107 LEU A CA 1
ATOM 874 C C . LEU A 1 107 ? -2.557 -1.037 -9.906 1.00 92.25 107 LEU A C 1
ATOM 876 O O . LEU A 1 107 ? -1.907 -1.031 -10.950 1.00 92.25 107 LEU A O 1
ATOM 880 N N . LYS A 1 108 ? -3.755 -0.444 -9.796 1.00 90.38 108 LYS A N 1
ATOM 881 C CA . LYS A 1 108 ? -4.426 0.262 -10.899 1.00 90.38 108 LYS A CA 1
ATOM 882 C C . LYS A 1 108 ? -3.615 1.448 -11.425 1.00 90.38 108 LYS A C 1
ATOM 884 O O . LYS A 1 108 ? -3.713 1.762 -12.607 1.00 90.38 108 LYS A O 1
ATOM 889 N N . ARG A 1 109 ? -2.815 2.089 -10.566 1.00 92.69 109 ARG A N 1
ATOM 890 C CA . ARG A 1 109 ? -1.999 3.263 -10.901 1.00 92.69 109 ARG A CA 1
ATOM 891 C C . ARG A 1 109 ? -0.575 3.119 -10.384 1.00 92.69 109 ARG A C 1
ATOM 893 O O . ARG A 1 109 ? -0.085 3.995 -9.695 1.00 92.69 109 ARG A O 1
ATOM 900 N N . ASN A 1 110 ? 0.095 2.010 -10.696 1.00 91.69 110 ASN A N 1
ATOM 901 C CA . ASN A 1 110 ? 1.538 1.839 -10.457 1.00 91.69 110 ASN A CA 1
ATOM 902 C C . ASN A 1 110 ? 2.001 2.160 -9.017 1.00 91.69 110 ASN A C 1
ATOM 904 O O . ASN A 1 110 ? 3.084 2.703 -8.820 1.00 91.69 110 ASN A O 1
ATOM 908 N N . GLY A 1 111 ? 1.188 1.820 -8.014 1.00 93.25 111 GLY A N 1
ATOM 909 C CA . GLY A 1 111 ? 1.507 2.042 -6.602 1.00 93.25 111 GLY A CA 1
ATOM 910 C C . GLY A 1 111 ? 0.857 3.278 -5.997 1.00 93.25 111 GLY A C 1
ATOM 911 O O . GLY A 1 111 ? 0.999 3.492 -4.794 1.00 93.25 111 GLY A O 1
ATOM 912 N N . TYR A 1 112 ? 0.096 4.030 -6.792 1.00 96.00 112 TYR A N 1
ATOM 913 C CA . TYR A 1 112 ? -0.649 5.202 -6.362 1.00 96.00 112 TYR A CA 1
ATOM 914 C C . TYR A 1 112 ? -2.144 4.910 -6.192 1.00 96.00 112 TYR A C 1
ATOM 916 O O . TYR A 1 112 ? -2.736 4.103 -6.910 1.00 96.00 112 TYR A O 1
ATOM 924 N N . ILE A 1 113 ? -2.768 5.611 -5.254 1.00 96.88 113 ILE A N 1
ATOM 925 C CA . ILE A 1 113 ? -4.219 5.722 -5.096 1.00 96.88 113 ILE A CA 1
ATOM 926 C C . ILE A 1 113 ? -4.507 7.218 -5.084 1.00 96.88 113 ILE A C 1
ATOM 928 O O . ILE A 1 113 ? -3.936 7.930 -4.262 1.00 96.88 113 ILE A O 1
ATOM 932 N N . CYS A 1 114 ? -5.327 7.705 -6.010 1.00 95.19 114 CYS A N 1
ATOM 933 C CA . CYS A 1 114 ? -5.612 9.136 -6.127 1.00 95.19 114 CYS A CA 1
ATOM 934 C C . CYS A 1 114 ? -7.107 9.355 -6.019 1.00 95.19 114 CYS A C 1
ATOM 936 O O . CYS A 1 114 ? -7.863 8.561 -6.578 1.00 95.19 114 CYS A O 1
ATOM 938 N N . TYR A 1 115 ? -7.475 10.447 -5.364 1.00 93.88 115 TYR A N 1
ATOM 939 C CA . TYR A 1 115 ? -8.846 10.902 -5.237 1.00 93.88 115 TYR A CA 1
ATOM 940 C C . TYR A 1 115 ? -9.489 11.073 -6.620 1.00 93.88 115 TYR A C 1
ATOM 942 O O . TYR A 1 115 ? -8.894 11.680 -7.516 1.00 93.88 115 TYR A O 1
ATOM 950 N N . GLU A 1 116 ? -10.678 10.502 -6.812 1.00 90.12 116 GLU A N 1
ATOM 951 C CA . GLU A 1 116 ? -11.379 10.467 -8.103 1.00 90.12 116 GLU A CA 1
ATOM 952 C C . GLU A 1 116 ? -12.579 11.428 -8.173 1.00 90.12 116 GLU A C 1
ATOM 954 O O . GLU A 1 116 ? -13.183 11.571 -9.238 1.00 90.12 116 GLU A O 1
ATOM 959 N N . GLY A 1 117 ? -12.910 12.126 -7.081 1.00 88.00 117 GLY A N 1
ATOM 960 C CA . GLY A 1 117 ? -14.023 13.084 -7.023 1.00 88.00 117 GLY A CA 1
ATOM 961 C C . GLY A 1 117 ? -15.404 12.443 -6.835 1.00 88.00 117 GLY A C 1
ATOM 962 O O . GLY A 1 117 ? -16.424 13.068 -7.115 1.00 88.00 117 GLY A O 1
ATOM 963 N N . THR A 1 118 ? -15.438 11.185 -6.412 1.00 83.25 118 THR A N 1
ATOM 964 C CA . THR A 1 118 ? -16.630 10.387 -6.100 1.00 83.25 118 THR A CA 1
ATOM 965 C C . THR A 1 118 ? -17.054 10.465 -4.628 1.00 83.25 118 THR A C 1
ATOM 967 O O . THR A 1 118 ? -18.216 10.194 -4.330 1.00 83.25 118 THR A O 1
ATOM 970 N N . GLY A 1 119 ? -16.146 10.855 -3.728 1.00 79.31 119 GLY A N 1
ATOM 971 C CA . GLY A 1 119 ? -16.421 11.176 -2.319 1.00 79.31 119 GLY A CA 1
ATOM 972 C C . GLY A 1 119 ? -16.351 12.681 -2.029 1.00 79.31 119 GLY A C 1
ATOM 973 O O . GLY A 1 119 ? -16.353 13.497 -2.946 1.00 79.31 119 GLY A O 1
ATOM 974 N N . ILE A 1 120 ? -16.295 13.057 -0.750 1.00 89.88 120 ILE A N 1
ATOM 975 C CA . ILE A 1 120 ? -15.930 14.403 -0.277 1.00 89.88 120 ILE A CA 1
ATOM 976 C C . ILE A 1 120 ? -14.403 14.539 -0.228 1.00 89.88 120 ILE A C 1
ATOM 978 O O . ILE A 1 120 ? -13.864 15.597 -0.554 1.00 89.88 120 ILE A O 1
ATOM 982 N N . ASP A 1 121 ? -13.716 13.471 0.186 1.00 94.25 121 ASP A N 1
ATOM 983 C CA . ASP A 1 121 ? -12.260 13.376 0.245 1.00 94.25 121 ASP A CA 1
ATOM 984 C C . ASP A 1 121 ? -11.758 11.952 -0.072 1.00 94.25 121 ASP A C 1
ATOM 986 O O . ASP A 1 121 ? -12.536 11.009 -0.252 1.00 94.25 121 ASP A O 1
ATOM 990 N N . LEU A 1 122 ? -10.431 11.794 -0.144 1.00 95.75 122 LEU A N 1
ATOM 991 C CA . LEU A 1 122 ? -9.782 10.509 -0.420 1.00 95.75 122 LEU A CA 1
ATOM 992 C C . LEU A 1 122 ? -10.123 9.426 0.615 1.00 95.75 122 LEU A C 1
ATOM 994 O O . LEU A 1 122 ? -10.197 8.248 0.269 1.00 95.75 122 LEU A O 1
ATOM 998 N N . ILE A 1 123 ? -10.302 9.792 1.886 1.00 96.81 123 ILE A N 1
ATOM 999 C CA . ILE A 1 123 ? -10.566 8.826 2.958 1.00 96.81 123 ILE A CA 1
ATOM 1000 C C . ILE A 1 123 ? -11.989 8.279 2.836 1.00 96.81 123 ILE A C 1
ATOM 1002 O O . ILE A 1 123 ? -12.196 7.076 2.999 1.00 96.81 123 ILE A O 1
ATOM 1006 N N . GLU A 1 124 ? -12.961 9.125 2.502 1.00 96.06 124 GLU A N 1
ATOM 1007 C CA . GLU A 1 124 ? -14.328 8.687 2.238 1.00 96.06 124 GLU A CA 1
ATOM 1008 C C . GLU A 1 124 ? -14.395 7.773 1.008 1.00 96.06 124 GLU A C 1
ATOM 1010 O O . GLU A 1 124 ? -15.019 6.714 1.073 1.00 96.06 124 GLU A O 1
ATOM 1015 N N . GLU A 1 125 ? -13.689 8.086 -0.081 1.00 95.25 125 GLU A N 1
ATOM 1016 C CA . GLU A 1 125 ? -13.607 7.174 -1.233 1.00 95.25 125 GLU A CA 1
ATOM 1017 C C . GLU A 1 125 ? -12.975 5.828 -0.869 1.00 95.25 125 GLU A C 1
ATOM 1019 O O . GLU A 1 125 ? -13.456 4.763 -1.270 1.00 95.25 125 GLU A O 1
ATOM 1024 N N . LEU A 1 126 ? -11.910 5.853 -0.067 1.00 96.38 126 LEU A N 1
ATOM 1025 C CA . LEU A 1 126 ? -11.281 4.638 0.435 1.00 96.38 126 LEU A CA 1
ATOM 1026 C C . LEU A 1 126 ? -12.238 3.803 1.285 1.00 96.38 126 LEU A C 1
ATOM 1028 O O . LEU A 1 126 ? -12.189 2.577 1.193 1.00 96.38 126 LEU A O 1
ATOM 1032 N N . SER A 1 127 ? -13.117 4.434 2.064 1.00 96.31 127 SER A N 1
ATOM 1033 C CA . SER A 1 127 ? -14.131 3.736 2.862 1.00 96.31 127 SER A CA 1
ATOM 1034 C C . SER A 1 127 ? -15.056 2.887 1.982 1.00 96.31 127 SER A C 1
ATOM 1036 O O . SER A 1 127 ? -15.298 1.713 2.280 1.00 96.31 127 SER A O 1
ATOM 1038 N N . LEU A 1 128 ? -15.443 3.423 0.818 1.00 94.44 128 LEU A N 1
ATOM 1039 C CA . LEU A 1 128 ? -16.244 2.723 -0.187 1.00 94.44 128 LEU A CA 1
ATOM 1040 C C . LEU A 1 128 ? -15.453 1.599 -0.865 1.00 94.44 128 LEU A C 1
ATOM 1042 O O . LEU A 1 128 ? -15.986 0.519 -1.096 1.00 94.44 128 LEU A O 1
ATOM 1046 N N . HIS A 1 129 ? -14.172 1.814 -1.176 1.00 93.25 129 HIS A N 1
ATOM 1047 C CA . HIS A 1 129 ? -13.337 0.787 -1.810 1.00 93.25 129 HIS A CA 1
ATOM 1048 C C . HIS A 1 129 ? -12.945 -0.362 -0.878 1.00 93.25 129 HIS A C 1
ATOM 1050 O O . HIS A 1 129 ? -12.706 -1.481 -1.340 1.00 93.25 129 HIS A O 1
ATOM 1056 N N . LEU A 1 130 ? -12.814 -0.092 0.420 1.00 95.19 130 LEU A N 1
ATOM 1057 C CA . LEU A 1 130 ? -12.377 -1.069 1.414 1.00 95.19 130 LEU A CA 1
ATOM 1058 C C . LEU A 1 130 ? -13.545 -1.774 2.119 1.00 95.19 130 LEU A C 1
ATOM 1060 O O . LEU A 1 130 ? -13.292 -2.768 2.818 1.00 95.19 130 LEU A O 1
ATOM 1064 N N . ASP A 1 131 ? -14.778 -1.305 1.891 1.00 95.69 131 ASP A N 1
ATOM 1065 C CA . ASP A 1 131 ? -16.007 -1.668 2.605 1.00 95.69 131 ASP A CA 1
ATOM 1066 C C . ASP A 1 131 ? -15.850 -1.477 4.122 1.00 95.69 131 ASP A C 1
ATOM 1068 O O . ASP A 1 131 ? -16.070 -2.402 4.913 1.00 95.69 131 ASP A O 1
ATOM 1072 N N . ARG A 1 132 ? -15.363 -0.307 4.539 1.00 96.62 132 ARG A N 1
ATOM 1073 C CA . ARG A 1 132 ? -15.049 0.020 5.940 1.00 96.62 132 ARG A CA 1
ATOM 1074 C C . ARG A 1 132 ? -15.594 1.380 6.319 1.00 96.62 132 ARG A C 1
ATOM 1076 O O . ARG A 1 132 ? -15.983 2.152 5.448 1.00 96.62 132 ARG A O 1
ATOM 1083 N N . ASP A 1 133 ? -15.655 1.653 7.616 1.00 96.56 133 ASP A N 1
ATOM 1084 C CA . ASP A 1 133 ? -16.038 2.983 8.063 1.00 96.56 133 ASP A CA 1
ATOM 1085 C C . ASP A 1 133 ? -14.902 4.001 7.860 1.00 96.56 133 ASP A C 1
ATOM 1087 O O . ASP A 1 133 ? -13.724 3.661 7.718 1.00 96.56 133 ASP A O 1
ATOM 1091 N N . ILE A 1 134 ? -15.285 5.277 7.799 1.00 96.56 134 ILE A N 1
ATOM 1092 C CA . ILE A 1 134 ? -14.366 6.389 7.532 1.00 96.56 134 ILE A CA 1
ATOM 1093 C C . ILE A 1 134 ? -13.297 6.500 8.630 1.00 96.56 134 ILE A C 1
ATOM 1095 O O . ILE A 1 134 ? -12.156 6.844 8.325 1.00 96.56 134 ILE A O 1
ATOM 1099 N N . GLU A 1 135 ? -13.629 6.197 9.889 1.00 96.06 135 GLU A N 1
ATOM 1100 C CA . GLU A 1 135 ? -12.680 6.283 11.005 1.00 96.06 135 GLU A CA 1
ATOM 1101 C C . GLU A 1 135 ? -11.643 5.155 10.951 1.00 96.06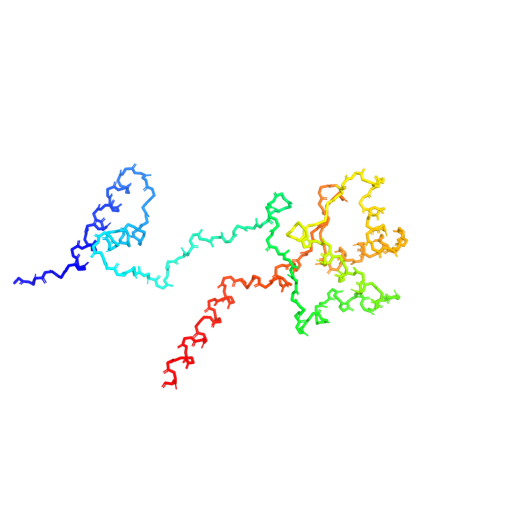 135 GLU A C 1
ATOM 1103 O O . GLU A 1 135 ? -10.457 5.414 11.141 1.00 96.06 135 GLU A O 1
ATOM 1108 N N . GLU A 1 136 ? -12.045 3.929 10.607 1.00 96.00 136 GLU A N 1
ATOM 1109 C CA . GLU A 1 136 ? -11.143 2.801 10.354 1.00 96.00 136 GLU A CA 1
ATOM 1110 C C . GLU A 1 136 ? -10.186 3.107 9.197 1.00 96.00 136 GLU A C 1
ATOM 1112 O O . GLU A 1 136 ? -8.984 2.843 9.286 1.00 96.00 136 GLU A O 1
ATOM 1117 N N . CYS A 1 137 ? -10.697 3.687 8.107 1.00 97.38 137 CYS A N 1
ATOM 1118 C CA . CYS A 1 137 ? -9.871 4.117 6.981 1.00 97.38 137 CYS A CA 1
ATOM 1119 C C . CYS A 1 137 ? -8.911 5.244 7.375 1.00 97.38 137 CYS A C 1
ATOM 1121 O O . CYS A 1 137 ? -7.738 5.203 6.998 1.00 97.38 137 CYS A O 1
ATOM 1123 N N . ARG A 1 138 ? -9.370 6.220 8.164 1.00 97.31 138 ARG A N 1
ATOM 1124 C CA . ARG A 1 138 ? -8.525 7.302 8.675 1.00 97.31 138 ARG A CA 1
ATOM 1125 C C . ARG A 1 138 ? -7.413 6.757 9.562 1.00 97.31 138 ARG A C 1
ATOM 1127 O O . ARG A 1 138 ? -6.247 7.061 9.320 1.00 97.31 138 ARG A O 1
ATOM 1134 N N . GLU A 1 139 ? -7.747 5.896 10.522 1.00 97.25 139 GLU A N 1
ATOM 1135 C CA . GLU A 1 139 ? -6.759 5.254 11.388 1.00 97.25 139 GLU A CA 1
ATOM 1136 C C . GLU A 1 139 ? -5.743 4.463 10.558 1.00 97.25 139 GLU A C 1
ATOM 1138 O O . GLU A 1 139 ? -4.535 4.609 10.756 1.00 97.25 139 GLU A O 1
ATOM 1143 N N . LEU A 1 140 ? -6.199 3.668 9.588 1.00 98.06 140 LEU A N 1
ATOM 1144 C CA . LEU A 1 140 ? -5.319 2.909 8.706 1.00 98.06 140 LEU A CA 1
ATOM 1145 C C . LEU A 1 140 ? -4.290 3.804 8.011 1.00 98.06 140 LEU A C 1
ATOM 1147 O O . LEU A 1 140 ? -3.099 3.478 8.037 1.00 98.06 140 LEU A O 1
ATOM 1151 N N . ILE A 1 141 ? -4.722 4.909 7.397 1.00 98.19 141 ILE A N 1
ATOM 1152 C CA . ILE A 1 141 ? -3.825 5.818 6.677 1.00 98.19 141 ILE A CA 1
ATOM 1153 C C . ILE A 1 141 ? -2.873 6.527 7.644 1.00 98.19 141 ILE A C 1
ATOM 1155 O O . ILE A 1 141 ? -1.664 6.497 7.415 1.00 98.19 141 ILE A O 1
ATOM 1159 N N . GLU A 1 142 ? -3.367 7.050 8.769 1.00 97.75 142 GLU A N 1
ATOM 1160 C CA . GLU A 1 142 ? -2.536 7.716 9.781 1.00 97.75 142 GLU A CA 1
ATOM 1161 C C . GLU A 1 142 ? -1.443 6.794 10.344 1.00 97.75 142 GLU A C 1
ATOM 1163 O O . GLU A 1 142 ? -0.278 7.184 10.473 1.00 97.75 142 GLU A O 1
ATOM 1168 N N . LYS A 1 143 ? -1.784 5.544 10.693 1.00 98.12 143 LYS A N 1
ATOM 1169 C CA . LYS A 1 143 ? -0.796 4.580 11.204 1.00 98.12 143 LYS A CA 1
ATOM 1170 C C . LYS A 1 143 ? 0.172 4.149 10.111 1.00 98.12 143 LYS A C 1
ATOM 1172 O O . LYS A 1 143 ? 1.366 4.028 10.385 1.00 98.12 143 LYS A O 1
ATOM 1177 N N . SER A 1 144 ? -0.320 3.927 8.894 1.00 98.12 144 SER A N 1
ATOM 1178 C CA . SER A 1 144 ? 0.512 3.510 7.764 1.00 98.12 144 SER A CA 1
ATOM 1179 C C . SER A 1 144 ? 1.530 4.586 7.395 1.00 98.12 144 SER A C 1
ATOM 1181 O O . SER A 1 144 ? 2.703 4.265 7.202 1.00 98.12 144 SER A O 1
ATOM 1183 N N . GLU A 1 145 ? 1.127 5.856 7.370 1.00 98.00 145 GLU A N 1
ATOM 1184 C CA . GLU A 1 145 ? 2.029 6.984 7.132 1.00 98.00 145 GLU A CA 1
ATOM 1185 C C . GLU A 1 145 ? 3.055 7.103 8.264 1.00 98.00 145 GLU A C 1
ATOM 1187 O O . GLU A 1 145 ? 4.264 7.100 8.025 1.00 98.00 145 GLU A O 1
ATOM 1192 N N . LYS A 1 146 ? 2.596 7.084 9.523 1.00 97.94 146 LYS A N 1
ATOM 1193 C CA . LYS A 1 146 ? 3.470 7.121 10.706 1.00 97.94 146 LYS A CA 1
ATOM 1194 C C . LYS A 1 146 ? 4.523 6.009 10.708 1.00 97.94 146 LYS A C 1
ATOM 1196 O O . LYS A 1 146 ? 5.607 6.173 11.273 1.00 97.94 146 LYS A O 1
ATOM 1201 N N . TYR A 1 147 ? 4.200 4.854 10.135 1.00 97.75 147 TYR A N 1
ATOM 1202 C CA . TYR A 1 147 ? 5.091 3.701 10.047 1.00 97.75 147 TYR A CA 1
ATOM 1203 C C . TYR A 1 147 ? 5.823 3.583 8.709 1.00 97.75 147 TYR A C 1
ATOM 1205 O O . TYR A 1 147 ? 6.504 2.582 8.497 1.00 97.75 147 TYR A O 1
ATOM 1213 N N . ASN A 1 148 ? 5.764 4.619 7.866 1.00 96.88 148 ASN A N 1
ATOM 1214 C CA . ASN A 1 148 ? 6.448 4.708 6.578 1.00 96.88 148 ASN A CA 1
ATOM 1215 C C . ASN A 1 148 ? 6.034 3.614 5.574 1.00 96.88 148 ASN A C 1
ATOM 1217 O O . ASN A 1 148 ? 6.800 3.257 4.679 1.00 96.88 148 ASN A O 1
ATOM 1221 N N . LEU A 1 149 ? 4.823 3.076 5.716 1.00 97.31 149 LEU A N 1
ATOM 1222 C CA . LEU A 1 149 ? 4.236 2.123 4.773 1.00 97.31 149 LEU A CA 1
ATOM 1223 C C . LEU A 1 149 ? 3.652 2.840 3.550 1.00 97.31 149 LEU A C 1
ATOM 1225 O O . LEU A 1 149 ? 3.724 2.325 2.433 1.00 97.31 149 LEU A O 1
ATOM 1229 N N . VAL A 1 150 ? 3.124 4.046 3.763 1.00 98.25 150 VAL A N 1
ATOM 1230 C CA . VAL A 1 150 ? 2.583 4.908 2.711 1.00 98.25 150 VAL A CA 1
ATOM 1231 C C . VAL A 1 150 ? 3.115 6.332 2.823 1.00 98.25 150 VAL A C 1
ATOM 1233 O O . VAL A 1 150 ? 3.594 6.741 3.882 1.00 98.25 150 VAL A O 1
ATOM 1236 N N . THR A 1 151 ? 2.983 7.093 1.742 1.00 97.38 151 THR A N 1
ATOM 1237 C CA . THR A 1 151 ? 3.233 8.536 1.708 1.00 97.38 151 THR A CA 1
ATOM 1238 C C . THR A 1 151 ? 2.036 9.251 1.095 1.00 97.38 151 THR A C 1
ATOM 1240 O O . THR A 1 151 ? 1.583 8.875 0.014 1.00 97.38 151 THR A O 1
ATOM 1243 N N . LEU A 1 152 ? 1.537 10.275 1.790 1.00 97.25 152 LEU A N 1
ATOM 1244 C CA . LEU A 1 152 ? 0.524 11.193 1.278 1.00 97.25 152 LEU A CA 1
ATOM 1245 C C . LEU A 1 152 ? 1.197 12.318 0.480 1.00 97.25 152 LEU A C 1
ATOM 1247 O O . LEU A 1 152 ? 2.195 12.899 0.910 1.00 97.25 152 LEU A O 1
ATOM 1251 N N . THR A 1 153 ? 0.656 12.625 -0.693 1.00 94.81 153 THR A N 1
ATOM 1252 C CA . THR A 1 153 ? 1.085 13.728 -1.562 1.00 94.81 153 THR A CA 1
ATOM 1253 C C . THR A 1 153 ? -0.128 14.510 -2.047 1.00 94.81 153 THR A C 1
ATOM 1255 O O . THR A 1 153 ? -1.266 14.157 -1.737 1.00 94.81 153 THR A O 1
ATOM 1258 N N . ASP A 1 154 ? 0.111 15.586 -2.801 1.00 93.50 154 ASP A N 1
ATOM 1259 C CA . ASP A 1 154 ? -0.947 16.372 -3.446 1.00 93.50 154 ASP A CA 1
ATOM 1260 C C . ASP A 1 154 ? -2.026 16.821 -2.447 1.00 93.50 154 ASP A C 1
ATOM 1262 O O . ASP A 1 154 ? -3.204 16.549 -2.621 1.00 93.50 154 ASP A O 1
ATOM 1266 N N . ASN A 1 155 ? -1.609 17.455 -1.345 1.00 93.88 155 ASN A N 1
ATOM 1267 C CA . ASN A 1 155 ? -2.503 17.910 -0.270 1.00 93.88 155 ASN A CA 1
ATOM 1268 C C . ASN A 1 155 ? -3.410 16.803 0.308 1.00 93.88 155 ASN A C 1
ATOM 1270 O O . ASN A 1 155 ? -4.563 17.062 0.642 1.00 93.88 155 ASN A O 1
ATOM 1274 N N . ASN A 1 156 ? -2.874 15.589 0.458 1.00 93.00 156 ASN A N 1
ATOM 1275 C CA . ASN A 1 156 ? -3.574 14.386 0.929 1.00 93.00 156 ASN A CA 1
ATOM 1276 C C . ASN A 1 156 ? -4.597 13.804 -0.064 1.00 93.00 156 ASN A C 1
ATOM 1278 O O . ASN A 1 156 ? -5.391 12.946 0.314 1.00 93.00 156 ASN A O 1
ATOM 1282 N N . GLU A 1 157 ? -4.557 14.208 -1.336 1.00 95.75 157 GLU A N 1
ATOM 1283 C CA . GLU A 1 157 ? -5.398 13.638 -2.398 1.00 95.75 157 GLU A CA 1
ATOM 1284 C C . GLU A 1 157 ? -4.749 12.435 -3.095 1.00 95.75 157 GLU A C 1
ATOM 1286 O O . GLU A 1 157 ? -5.370 11.789 -3.941 1.00 95.75 157 GLU A O 1
ATOM 1291 N N . THR A 1 158 ? -3.493 12.108 -2.783 1.00 96.75 158 THR A N 1
ATOM 1292 C CA . THR A 1 158 ? -2.806 10.939 -3.345 1.00 96.75 158 THR A CA 1
ATOM 1293 C C . THR A 1 158 ? -2.032 10.176 -2.276 1.00 96.75 158 THR A C 1
ATOM 1295 O O . THR A 1 158 ? -1.344 10.766 -1.450 1.00 96.75 158 THR A O 1
ATOM 1298 N N . ILE A 1 159 ? -2.117 8.848 -2.322 1.00 98.06 159 ILE A N 1
ATOM 1299 C CA . ILE A 1 159 ? -1.345 7.910 -1.505 1.00 98.06 159 ILE A CA 1
ATOM 1300 C C . ILE A 1 159 ? -0.402 7.129 -2.416 1.00 98.06 159 ILE A C 1
ATOM 1302 O O . ILE A 1 159 ? -0.838 6.592 -3.432 1.00 98.06 159 ILE A O 1
ATOM 1306 N N . TYR A 1 160 ? 0.862 6.998 -2.024 1.00 97.19 160 TYR A N 1
ATOM 1307 C CA . TYR A 1 160 ? 1.829 6.081 -2.628 1.00 97.19 160 TYR A CA 1
ATOM 1308 C C . TYR A 1 160 ? 2.198 4.955 -1.654 1.00 97.19 160 TYR A C 1
ATOM 1310 O O . TYR A 1 160 ? 2.449 5.207 -0.476 1.00 97.19 160 TYR A O 1
ATOM 1318 N N . ILE A 1 161 ? 2.248 3.710 -2.138 1.00 96.38 161 ILE A N 1
ATOM 1319 C CA . ILE A 1 161 ? 2.738 2.558 -1.367 1.00 96.38 161 ILE A CA 1
ATOM 1320 C C . ILE A 1 161 ? 4.269 2.530 -1.431 1.00 96.38 161 ILE A C 1
ATOM 1322 O O . ILE A 1 161 ? 4.851 2.166 -2.452 1.00 96.38 161 ILE A O 1
ATOM 1326 N N . ASN A 1 162 ? 4.944 2.827 -0.321 1.00 94.38 162 ASN A N 1
ATOM 1327 C CA . ASN A 1 162 ? 6.399 3.039 -0.315 1.00 94.38 162 ASN A CA 1
ATOM 1328 C C . ASN A 1 162 ? 7.199 1.810 -0.759 1.00 94.38 162 ASN A C 1
ATOM 1330 O O . ASN A 1 162 ? 8.252 1.930 -1.381 1.00 94.38 162 ASN A O 1
ATOM 1334 N N . SER A 1 163 ? 6.679 0.618 -0.463 1.00 89.69 163 SER A N 1
ATOM 1335 C CA . SER A 1 163 ? 7.295 -0.663 -0.826 1.00 89.69 163 SER A CA 1
ATOM 1336 C C . SER A 1 163 ? 6.693 -1.295 -2.088 1.00 89.69 163 SER A C 1
ATOM 1338 O O . SER A 1 163 ? 6.865 -2.493 -2.309 1.00 89.69 163 SER A O 1
ATOM 1340 N N . PHE A 1 164 ? 6.000 -0.525 -2.935 1.00 90.44 164 PHE A N 1
ATOM 1341 C CA . PHE A 1 164 ? 5.289 -1.046 -4.108 1.00 90.44 164 PHE A CA 1
ATOM 1342 C C . PHE A 1 164 ? 6.164 -1.905 -5.031 1.00 90.44 164 PHE A C 1
ATOM 1344 O O . PHE A 1 164 ? 5.782 -3.022 -5.381 1.00 90.44 164 PHE A O 1
ATOM 1351 N N . ASN A 1 165 ? 7.369 -1.433 -5.364 1.00 85.25 165 ASN A N 1
ATOM 1352 C CA . ASN A 1 165 ? 8.292 -2.151 -6.253 1.00 85.25 165 ASN A CA 1
ATOM 1353 C C . ASN A 1 165 ? 8.725 -3.513 -5.681 1.00 85.25 165 ASN A C 1
ATOM 1355 O O . ASN A 1 165 ? 8.873 -4.488 -6.423 1.00 85.25 165 ASN A O 1
ATOM 1359 N N . THR A 1 166 ? 8.847 -3.613 -4.353 1.00 84.12 166 THR A N 1
ATOM 1360 C CA . THR A 1 166 ? 9.125 -4.874 -3.650 1.00 84.12 166 THR A CA 1
ATOM 1361 C C . THR A 1 166 ? 7.993 -5.882 -3.846 1.00 84.12 166 THR A C 1
ATOM 1363 O O . THR A 1 166 ? 8.240 -7.083 -3.947 1.00 84.12 166 THR A O 1
ATOM 1366 N N . TYR A 1 167 ? 6.751 -5.401 -3.921 1.00 85.00 167 TYR A N 1
ATOM 1367 C CA . TYR A 1 167 ? 5.565 -6.229 -4.098 1.00 85.00 167 TYR A CA 1
ATOM 1368 C C . TYR A 1 167 ? 5.335 -6.624 -5.553 1.00 85.00 167 TYR A C 1
ATOM 1370 O O . TYR A 1 167 ? 4.852 -7.714 -5.808 1.00 85.00 167 TYR A O 1
ATOM 1378 N N . THR A 1 168 ? 5.688 -5.814 -6.544 1.00 80.38 168 THR A N 1
ATOM 1379 C CA . THR A 1 168 ? 5.442 -6.161 -7.957 1.00 80.38 168 THR A CA 1
ATOM 1380 C C . THR A 1 168 ? 6.611 -6.895 -8.618 1.00 80.38 168 THR A C 1
ATOM 1382 O O . THR A 1 168 ? 6.461 -7.513 -9.676 1.00 80.38 168 THR A O 1
ATOM 1385 N N . GLY A 1 169 ? 7.762 -6.951 -7.942 1.00 63.16 169 GLY A N 1
ATOM 1386 C CA . GLY A 1 169 ? 8.907 -7.758 -8.346 1.00 63.16 169 GLY A CA 1
ATOM 1387 C C . GLY A 1 169 ? 9.661 -7.191 -9.540 1.00 63.16 169 GLY A C 1
ATOM 1388 O O . GLY A 1 169 ? 10.180 -7.970 -10.345 1.00 63.16 169 GLY A O 1
ATOM 1389 N N . VAL A 1 170 ? 9.725 -5.863 -9.641 1.00 59.97 170 VAL A N 1
ATOM 1390 C CA . VAL A 1 170 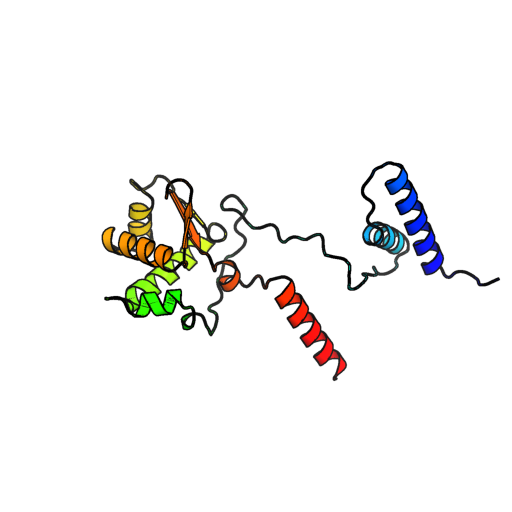? 10.864 -5.215 -10.291 1.00 59.97 170 VAL A CA 1
ATOM 1391 C C . VAL A 1 170 ? 12.002 -5.261 -9.287 1.00 59.97 170 VAL A C 1
ATOM 1393 O O . VAL A 1 170 ? 12.109 -4.436 -8.384 1.00 59.97 170 VAL A O 1
ATOM 1396 N N . ASP A 1 171 ? 12.805 -6.314 -9.409 1.00 56.38 171 ASP A N 1
ATOM 1397 C CA . ASP A 1 171 ? 14.089 -6.388 -8.732 1.00 56.38 171 ASP A CA 1
ATOM 1398 C C . ASP A 1 171 ? 14.894 -5.144 -9.130 1.00 56.38 171 ASP A C 1
ATOM 1400 O O . ASP A 1 171 ? 15.061 -4.861 -10.324 1.00 56.38 171 ASP A O 1
ATOM 1404 N N . ASP A 1 172 ? 15.441 -4.434 -8.144 1.00 54.53 172 ASP A N 1
ATOM 1405 C CA . ASP A 1 172 ? 16.376 -3.355 -8.433 1.00 54.53 172 ASP A CA 1
ATOM 1406 C C . ASP A 1 172 ? 17.529 -3.873 -9.324 1.00 54.53 172 ASP A C 1
ATOM 1408 O O . ASP A 1 172 ? 17.857 -5.069 -9.370 1.00 54.53 172 ASP A O 1
ATOM 1412 N N . ALA A 1 173 ? 18.150 -2.980 -10.097 1.00 51.19 173 ALA A N 1
ATOM 1413 C CA . ALA A 1 173 ? 19.205 -3.362 -11.040 1.00 51.19 173 ALA A CA 1
ATOM 1414 C C . ALA A 1 173 ? 20.333 -4.188 -10.378 1.00 51.19 173 ALA A C 1
ATOM 1416 O O . ALA A 1 173 ? 20.880 -5.108 -10.992 1.00 51.19 173 ALA A O 1
ATOM 1417 N N . LYS A 1 174 ? 20.642 -3.924 -9.099 1.00 51.66 174 LYS A N 1
ATOM 1418 C CA . LYS A 1 174 ? 21.678 -4.643 -8.338 1.00 51.66 174 LYS A CA 1
ATOM 1419 C C . LYS A 1 174 ? 21.267 -6.084 -8.035 1.00 51.66 174 LYS A C 1
ATOM 1421 O O . LYS A 1 174 ? 22.076 -6.998 -8.200 1.00 51.66 174 LYS A O 1
ATOM 1426 N N . THR A 1 175 ? 20.021 -6.291 -7.633 1.00 57.09 175 THR A N 1
ATOM 1427 C CA . THR A 1 175 ? 19.423 -7.582 -7.297 1.00 57.09 175 THR A CA 1
ATOM 1428 C C . THR A 1 175 ? 19.276 -8.427 -8.556 1.00 57.09 175 THR A C 1
ATOM 1430 O O . THR A 1 175 ? 19.715 -9.577 -8.564 1.00 57.09 175 THR A O 1
ATOM 1433 N N . ARG A 1 176 ? 18.836 -7.843 -9.683 1.00 63.28 176 ARG A N 1
ATOM 1434 C CA . ARG A 1 176 ? 18.842 -8.534 -10.989 1.00 63.28 176 ARG A CA 1
ATOM 1435 C C . ARG A 1 176 ? 20.237 -8.942 -11.422 1.00 63.28 176 ARG A C 1
ATOM 1437 O O . ARG A 1 176 ? 20.426 -10.078 -11.858 1.00 63.28 176 ARG A O 1
ATOM 1444 N N . MET A 1 177 ? 21.218 -8.047 -11.299 1.00 63.78 177 MET A N 1
ATOM 1445 C CA . MET A 1 177 ? 22.593 -8.329 -11.707 1.00 63.78 177 MET A CA 1
ATOM 1446 C C . MET A 1 177 ? 23.229 -9.414 -10.831 1.00 63.78 177 MET A C 1
ATOM 1448 O O . MET A 1 177 ? 23.905 -10.302 -11.352 1.00 63.78 177 MET A O 1
ATOM 1452 N N . ARG A 1 178 ? 22.967 -9.407 -9.520 1.00 69.50 178 ARG A N 1
ATOM 1453 C CA . ARG A 1 178 ? 23.355 -10.493 -8.612 1.00 69.50 178 ARG A CA 1
ATOM 1454 C C . ARG A 1 178 ? 22.711 -11.818 -9.025 1.00 69.50 178 ARG A C 1
ATOM 1456 O O . ARG A 1 178 ? 23.436 -12.782 -9.259 1.00 69.50 178 ARG A O 1
ATOM 1463 N N . ASN A 1 179 ? 21.391 -11.843 -9.199 1.00 68.19 179 ASN A N 1
ATOM 1464 C CA . ASN A 1 179 ? 20.642 -13.038 -9.594 1.00 68.19 179 ASN A CA 1
ATOM 1465 C C . ASN A 1 179 ? 21.112 -13.572 -10.963 1.00 68.19 179 ASN A C 1
ATOM 1467 O O . ASN A 1 179 ? 21.211 -14.778 -11.170 1.00 68.19 179 ASN A O 1
ATOM 1471 N N . SER A 1 180 ? 21.461 -12.682 -11.898 1.00 69.44 180 SER A N 1
ATOM 1472 C CA . SER A 1 180 ? 22.044 -13.031 -13.200 1.00 69.44 180 SER A CA 1
ATOM 1473 C C . SER A 1 180 ? 23.421 -13.687 -13.062 1.00 69.44 180 SER A C 1
ATOM 1475 O O . SER A 1 180 ? 23.658 -14.762 -13.615 1.00 69.44 180 SER A O 1
ATOM 1477 N N . ARG A 1 181 ? 24.318 -13.099 -12.256 1.00 75.88 181 ARG A N 1
ATOM 1478 C CA . ARG A 1 181 ? 25.650 -13.662 -11.971 1.00 75.88 181 ARG A CA 1
ATOM 1479 C C . ARG A 1 181 ? 25.556 -15.039 -11.316 1.00 75.88 181 ARG A C 1
ATOM 1481 O O . ARG A 1 181 ? 26.331 -15.926 -11.664 1.00 75.88 181 ARG A O 1
ATOM 1488 N N . GLU A 1 182 ? 24.623 -15.224 -10.387 1.00 73.69 182 GLU A N 1
ATOM 1489 C CA . GLU A 1 182 ? 24.387 -16.506 -9.717 1.00 73.69 182 GLU A CA 1
ATOM 1490 C C . GLU A 1 182 ? 23.892 -17.581 -10.704 1.00 73.69 182 GLU A C 1
ATOM 1492 O O . GLU A 1 182 ? 24.461 -18.673 -10.732 1.00 73.69 182 GLU A O 1
ATOM 1497 N N . ARG A 1 183 ? 22.942 -17.258 -11.598 1.00 73.75 183 ARG A N 1
ATOM 1498 C CA . ARG A 1 183 ? 22.488 -18.171 -12.670 1.00 73.75 183 ARG A CA 1
ATOM 1499 C C . ARG A 1 183 ? 23.612 -18.559 -13.634 1.00 73.75 183 ARG A C 1
ATOM 1501 O O . ARG A 1 183 ? 23.768 -19.736 -13.951 1.00 73.75 183 ARG A O 1
ATOM 1508 N N . ASN A 1 184 ? 24.435 -17.596 -14.048 1.00 71.56 184 ASN A N 1
ATOM 1509 C CA . ASN A 1 184 ? 25.561 -17.847 -14.953 1.00 71.56 184 ASN A CA 1
ATOM 1510 C C . ASN A 1 184 ? 26.652 -18.717 -14.307 1.00 71.56 184 ASN A C 1
ATOM 1512 O O . ASN A 1 184 ? 27.298 -19.502 -14.997 1.00 71.56 184 ASN A O 1
ATOM 1516 N N . LYS A 1 185 ? 26.867 -18.602 -12.988 1.00 75.12 185 LYS A N 1
ATOM 1517 C CA . LYS A 1 185 ? 27.779 -19.492 -12.250 1.00 75.12 185 LYS A CA 1
ATOM 1518 C C . LYS A 1 185 ? 27.255 -20.925 -12.199 1.00 75.12 185 LYS A C 1
ATOM 1520 O O . LYS A 1 185 ? 28.039 -21.845 -12.387 1.00 75.12 185 LYS A O 1
ATOM 1525 N N . GLN A 1 186 ? 25.953 -21.106 -11.979 1.00 63.47 186 GLN A N 1
ATOM 1526 C CA . GLN A 1 186 ? 25.332 -22.432 -11.945 1.00 63.47 186 GLN A CA 1
ATOM 1527 C C . GLN A 1 186 ? 25.355 -23.107 -13.320 1.00 63.47 186 GLN A C 1
ATOM 1529 O O . GLN A 1 186 ? 25.697 -24.276 -13.401 1.00 63.47 186 GLN A O 1
ATOM 1534 N N . GLN A 1 187 ? 25.090 -22.372 -14.405 1.00 59.34 187 GLN A N 1
ATOM 1535 C CA . GLN A 1 187 ? 25.148 -22.917 -15.770 1.00 59.34 187 GLN A CA 1
ATOM 1536 C C . GLN A 1 187 ? 26.556 -23.318 -16.224 1.00 59.34 187 GLN A C 1
ATOM 1538 O O . GLN A 1 187 ? 26.681 -24.182 -17.077 1.00 59.34 187 GLN A O 1
ATOM 1543 N N . LYS A 1 188 ? 27.609 -22.706 -15.667 1.00 56.47 188 LYS A N 1
ATOM 1544 C CA . LYS A 1 188 ? 29.010 -23.079 -15.939 1.00 56.47 188 LYS A CA 1
ATOM 1545 C C . LYS A 1 188 ? 29.520 -24.236 -15.071 1.00 56.47 188 LYS A C 1
ATOM 1547 O O . LYS A 1 188 ? 30.639 -24.688 -15.282 1.00 56.47 188 LYS A O 1
ATOM 1552 N N . ALA A 1 189 ? 28.753 -24.641 -14.059 1.00 54.19 189 ALA A N 1
ATOM 1553 C CA . ALA A 1 189 ? 29.099 -25.736 -13.153 1.00 54.19 189 ALA A CA 1
ATOM 1554 C C . ALA A 1 189 ? 28.508 -27.094 -13.592 1.00 54.19 189 ALA A C 1
ATOM 1556 O O . ALA A 1 189 ? 28.755 -28.095 -12.921 1.00 54.19 189 ALA A O 1
ATOM 1557 N N . PHE A 1 190 ? 27.758 -27.113 -14.697 1.00 42.94 190 PHE A N 1
ATOM 1558 C CA . PHE A 1 190 ? 27.303 -28.302 -15.425 1.00 42.94 190 PHE A CA 1
ATOM 1559 C C . PHE A 1 190 ? 28.022 -28.381 -16.774 1.00 42.94 190 PHE A C 1
ATOM 1561 O O . PHE A 1 190 ? 28.151 -29.514 -17.285 1.00 42.94 190 PHE A O 1
#

Sequence (190 aa):
MSVLCEDDVIREQAVEKCNQLTQAGEKCNFTIIHNQMRKAKGLPPIYDDNVIDDTKEKELTKDDKQAYFWWKFKHDFFDDIGIKRLSKLTNGDTLILLYVKLINLSLKRNGYICYEGTGIDLIEELSLHLDRDIEECRELIEKSEKYNLVTLTDNNETIYINSFNTYTGVDDAKTRMRNSRERNKQQKAF

Radius of gyration: 25.03 Å; chains: 1; bounding box: 69×47×60 Å

Secondary structure (DSSP, 8-state):
-----HHHHHHHHHHHHHHHHHHTT----HHHHHHHHHHHTTPPP---TT---S-------TTSPP--S-----TTGGGSHHHHHHHTSTTHHHHHHHHHHHHHHHTTBTTEEE--SSSSSHHHHHHHHHT--HHHHHHHHHHHHHTTSEEEEGGGTEEEETTHHHHHT---HHHHHHHHHHHHHHHT--

Foldseek 3Di:
DDDQDPLNVLLVVLVVVQVVCVVVVHDDDSQVSSQVSCVVVVHHRDDDPPPDDPPPPPQFFQPDQQDFDFWADDPCNCVQPLLVVLCPDDCSVVLNVLLVLLLNCCSRRLQKDFAPPPDPASLRVSCVSSVHDSVSSVVSVVSCVVSVQWDADDVNRMIGGNCSCVTRPPDPPVRVVVVVVVVVVVVVVD

pLDDT: mean 83.48, std 15.47, range [37.59, 98.25]